Protein AF-A0A395SIV5-F1 (afdb_monomer)

Secondary structure (DSSP, 8-state):
-PPPPS-S-TT-HHHHHHHHHHHHHHTT---HHHHHHHHHHHHHHHHHHHHHTT-S---HHHHHHHHHHHHHHHHHHHTT-TT-GGGS-SS-GGGSPP-PPPP-------------------------------------PPP--------------------------PPPPPSTTHHHHHHHHHHHHHS---------

Mean predicted aligned error: 16.93 Å

Structure (mmCIF, N/CA/C/O backbone):
data_AF-A0A395SIV5-F1
#
_entry.id   AF-A0A395SIV5-F1
#
loop_
_atom_site.group_PDB
_atom_site.id
_atom_site.type_symbol
_atom_site.label_atom_id
_atom_site.label_alt_id
_atom_site.label_comp_id
_atom_site.label_asym_id
_atom_site.label_entity_id
_atom_site.label_seq_id
_atom_site.pdbx_PDB_ins_code
_atom_site.Cartn_x
_atom_site.Cartn_y
_atom_site.Cartn_z
_atom_site.occupancy
_atom_site.B_iso_or_equiv
_atom_site.auth_seq_id
_atom_site.auth_comp_id
_atom_site.auth_asym_id
_atom_site.auth_atom_id
_atom_site.pdbx_PDB_model_num
ATOM 1 N N . MET A 1 1 ? 4.380 0.212 -22.248 1.00 71.50 1 MET A N 1
ATOM 2 C CA . MET A 1 1 ? 3.156 0.912 -21.799 1.00 71.50 1 MET A CA 1
ATOM 3 C C . MET A 1 1 ? 3.603 2.119 -21.002 1.00 71.50 1 MET A C 1
ATOM 5 O O . MET A 1 1 ? 4.498 1.950 -20.186 1.00 71.50 1 MET A O 1
ATOM 9 N N . SER A 1 2 ? 3.051 3.304 -21.253 1.00 81.88 2 SER A N 1
ATOM 10 C CA . SER A 1 2 ? 3.355 4.477 -20.422 1.00 81.88 2 SER A CA 1
ATOM 11 C C . SER A 1 2 ? 2.800 4.279 -19.004 1.00 81.88 2 SER A C 1
ATOM 13 O O . SER A 1 2 ? 1.743 3.650 -18.874 1.00 81.88 2 SER A O 1
ATOM 15 N N . PRO A 1 3 ? 3.482 4.769 -17.953 1.00 81.88 3 PRO A N 1
ATOM 16 C CA . PRO A 1 3 ? 2.975 4.676 -16.588 1.00 81.88 3 PRO A CA 1
ATOM 17 C C . PRO A 1 3 ? 1.669 5.476 -16.430 1.00 81.88 3 PRO A C 1
ATOM 19 O O . PRO A 1 3 ? 1.491 6.500 -17.101 1.00 81.88 3 PRO A O 1
ATOM 22 N N . PRO A 1 4 ? 0.736 5.023 -15.571 1.00 88.44 4 PRO A N 1
ATOM 23 C CA . PRO A 1 4 ? -0.479 5.774 -15.277 1.00 88.44 4 PRO A CA 1
ATOM 24 C C . PRO A 1 4 ? -0.144 7.085 -14.554 1.00 88.44 4 PRO A C 1
ATOM 26 O O . PRO A 1 4 ? 0.842 7.180 -13.825 1.00 88.44 4 PRO A O 1
ATOM 29 N N . SER A 1 5 ? -0.988 8.104 -14.725 1.00 84.75 5 SER A N 1
ATOM 30 C CA . SER A 1 5 ? -0.846 9.355 -13.976 1.00 84.75 5 SER A CA 1
ATOM 31 C C . SER A 1 5 ? -1.277 9.169 -12.520 1.00 84.75 5 SER A C 1
ATOM 33 O O . SER A 1 5 ? -2.330 8.593 -12.248 1.00 84.75 5 SER A O 1
ATOM 35 N N . ALA A 1 6 ? -0.494 9.717 -11.589 1.00 84.44 6 ALA A N 1
ATOM 36 C CA . ALA A 1 6 ? -0.829 9.764 -10.166 1.00 84.44 6 ALA A CA 1
ATOM 37 C C . ALA A 1 6 ? -1.876 10.840 -9.810 1.00 84.44 6 ALA A C 1
ATOM 39 O O . ALA A 1 6 ? -2.260 10.952 -8.645 1.00 84.44 6 ALA A O 1
ATOM 40 N N . ASN A 1 7 ? -2.360 11.614 -10.794 1.00 84.50 7 ASN A N 1
ATOM 41 C CA . ASN A 1 7 ? -3.382 12.652 -10.622 1.00 84.50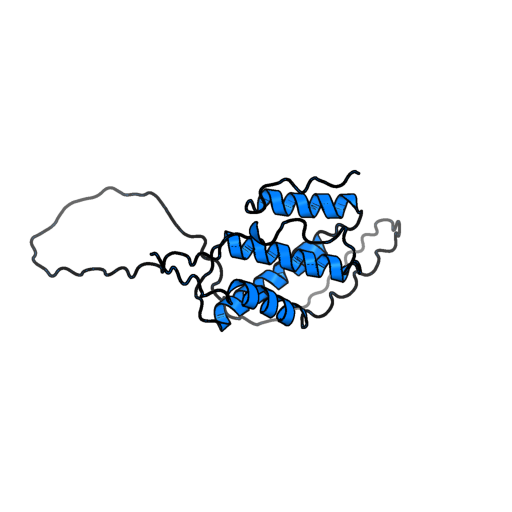 7 ASN A CA 1
ATOM 42 C C . ASN A 1 7 ? -4.794 12.053 -10.449 1.00 84.50 7 ASN A C 1
ATOM 44 O O . ASN A 1 7 ? -5.714 12.323 -11.220 1.00 84.50 7 ASN A O 1
ATOM 48 N N . ILE A 1 8 ? -4.939 11.175 -9.460 1.00 88.19 8 ILE A N 1
ATOM 49 C CA . ILE A 1 8 ? -6.193 10.549 -9.050 1.00 88.19 8 ILE A CA 1
ATOM 50 C C . ILE A 1 8 ? -6.458 10.859 -7.580 1.00 88.19 8 ILE A C 1
ATOM 52 O O . ILE A 1 8 ? -5.516 11.033 -6.814 1.00 88.19 8 ILE A O 1
ATOM 56 N N . GLU A 1 9 ? -7.730 10.884 -7.178 1.00 86.88 9 GLU A N 1
ATOM 57 C CA . GLU A 1 9 ? -8.135 11.095 -5.783 1.00 86.88 9 GLU A CA 1
ATOM 58 C C . GLU A 1 9 ? -7.645 9.929 -4.898 1.00 86.88 9 GLU A C 1
ATOM 60 O O . GLU A 1 9 ? -8.220 8.833 -4.957 1.00 86.88 9 GLU A O 1
ATOM 65 N N . PRO A 1 10 ? -6.614 10.123 -4.053 1.00 83.00 10 PRO A N 1
ATOM 66 C CA . PRO A 1 10 ? -5.989 9.028 -3.320 1.00 83.00 10 PRO A CA 1
ATOM 67 C C . PRO A 1 10 ? -6.852 8.506 -2.185 1.00 83.00 10 PRO A C 1
ATOM 69 O O . PRO A 1 10 ? -6.606 7.402 -1.702 1.00 83.00 10 PRO A O 1
ATOM 72 N N . ARG A 1 11 ? -7.877 9.248 -1.751 1.00 87.69 11 ARG A N 1
ATOM 73 C CA . ARG A 1 11 ? -8.836 8.775 -0.745 1.00 87.69 11 ARG A CA 1
ATOM 74 C C . ARG A 1 11 ? -9.796 7.740 -1.325 1.00 87.69 11 ARG A C 1
ATOM 76 O O . ARG A 1 11 ? -10.297 6.890 -0.588 1.00 87.69 11 ARG A O 1
ATOM 83 N N . ASN A 1 12 ? -10.000 7.744 -2.643 1.00 91.56 12 ASN A N 1
ATOM 84 C CA . ASN A 1 12 ? -10.810 6.743 -3.317 1.00 91.56 12 ASN A CA 1
ATOM 85 C C . ASN A 1 12 ? -10.036 5.421 -3.433 1.00 91.56 12 ASN A C 1
ATOM 87 O O . ASN A 1 12 ? -9.134 5.261 -4.256 1.00 91.56 12 ASN A O 1
ATOM 91 N N . ARG A 1 13 ? -10.434 4.442 -2.615 1.00 92.88 13 ARG A N 1
ATOM 92 C CA . ARG A 1 13 ? -9.827 3.105 -2.566 1.00 92.88 13 ARG A CA 1
ATOM 93 C C . ARG A 1 13 ? -9.760 2.423 -3.933 1.00 92.88 13 ARG A C 1
ATOM 95 O O . ARG A 1 13 ? -8.736 1.831 -4.255 1.00 92.88 13 ARG A O 1
ATOM 102 N N . ALA A 1 14 ? -10.831 2.488 -4.720 1.00 93.94 14 ALA A N 1
ATOM 103 C CA . ALA A 1 14 ? -10.891 1.795 -6.003 1.00 93.94 14 ALA A CA 1
ATOM 104 C C . ALA A 1 14 ? -9.901 2.399 -7.009 1.00 93.94 14 ALA A C 1
ATOM 106 O O . ALA A 1 14 ? -9.177 1.661 -7.675 1.00 93.94 14 ALA A O 1
ATOM 107 N N . LEU A 1 15 ? -9.823 3.732 -7.072 1.00 93.31 15 LEU A N 1
ATOM 108 C CA . LEU A 1 15 ? -8.868 4.422 -7.941 1.00 93.31 15 LEU A CA 1
ATOM 109 C C . LEU A 1 15 ? -7.427 4.152 -7.507 1.00 93.31 15 LEU A C 1
ATOM 111 O O . LEU A 1 15 ? -6.597 3.803 -8.342 1.00 93.31 15 LEU A O 1
ATOM 115 N N . ARG A 1 16 ? -7.147 4.227 -6.201 1.00 95.19 16 ARG A N 1
ATOM 116 C CA . ARG A 1 16 ? -5.821 3.942 -5.643 1.00 95.19 16 ARG A CA 1
ATOM 117 C C . ARG A 1 16 ? -5.357 2.524 -5.978 1.00 95.19 16 ARG A C 1
ATOM 119 O O . ARG A 1 16 ? -4.270 2.343 -6.511 1.00 95.19 16 ARG A O 1
ATOM 126 N N . GLN A 1 17 ? -6.197 1.515 -5.744 1.00 95.94 17 GLN A N 1
ATOM 127 C CA . GLN A 1 17 ? -5.865 0.126 -6.079 1.00 95.94 17 GLN A CA 1
ATOM 128 C C . GLN A 1 17 ? -5.675 -0.085 -7.580 1.00 95.94 17 GLN A C 1
ATOM 130 O O . GLN A 1 17 ? -4.765 -0.805 -7.988 1.00 95.94 17 GLN A O 1
ATOM 135 N N . ARG A 1 18 ? -6.503 0.558 -8.408 1.00 95.69 18 ARG A N 1
ATOM 136 C CA . ARG A 1 18 ? -6.349 0.509 -9.861 1.00 95.69 18 ARG A CA 1
ATOM 137 C C . ARG A 1 18 ? -5.007 1.089 -10.302 1.00 95.69 18 ARG A C 1
ATOM 139 O O . ARG A 1 18 ? -4.314 0.428 -11.072 1.00 95.69 18 ARG A O 1
ATOM 146 N N . PHE A 1 19 ? -4.623 2.256 -9.781 1.00 95.81 19 PHE A N 1
ATOM 147 C CA . PHE A 1 19 ? -3.319 2.857 -10.056 1.00 95.81 19 PHE A CA 1
ATOM 148 C C . PHE A 1 19 ? -2.187 1.897 -9.695 1.00 95.81 19 PHE A C 1
ATOM 150 O O . PHE A 1 19 ? -1.312 1.670 -10.518 1.00 95.81 19 PHE A O 1
ATOM 157 N N . ILE A 1 20 ? -2.231 1.280 -8.509 1.00 96.75 20 ILE A N 1
ATOM 158 C CA . ILE A 1 20 ? -1.187 0.347 -8.061 1.00 96.75 20 ILE A CA 1
ATOM 159 C C . ILE A 1 20 ? -1.007 -0.800 -9.063 1.00 96.75 20 ILE A C 1
ATOM 161 O O . ILE A 1 20 ? 0.110 -1.103 -9.482 1.00 96.75 20 ILE A O 1
ATOM 165 N N . VAL A 1 21 ? -2.115 -1.407 -9.492 1.00 96.81 21 VAL A N 1
ATOM 166 C CA . VAL A 1 21 ? -2.099 -2.487 -10.485 1.00 96.81 21 VAL A CA 1
ATOM 167 C C . VAL A 1 21 ? -1.525 -2.001 -11.816 1.00 96.81 21 VAL A C 1
ATOM 169 O O . VAL A 1 21 ? -0.656 -2.660 -12.382 1.00 96.81 21 VAL A O 1
ATOM 172 N N . GLU A 1 22 ? -2.016 -0.878 -12.341 1.00 96.50 22 GLU A N 1
ATOM 173 C CA . GLU A 1 22 ? -1.588 -0.333 -13.636 1.00 96.50 22 GLU A CA 1
ATOM 174 C C . GLU A 1 22 ? -0.112 0.086 -13.617 1.00 96.50 22 GLU A C 1
ATOM 176 O O . GLU A 1 22 ? 0.617 -0.214 -14.561 1.00 96.50 22 GLU A O 1
ATOM 181 N N . PHE A 1 23 ? 0.346 0.684 -12.519 1.00 96.75 23 PHE A N 1
ATOM 182 C CA . PHE A 1 23 ? 1.721 1.119 -12.317 1.00 96.75 23 PHE A CA 1
ATOM 183 C C . PHE A 1 23 ? 2.690 -0.066 -12.318 1.00 96.75 23 PHE A C 1
ATOM 185 O O . PHE A 1 23 ? 3.639 -0.104 -13.099 1.00 96.75 23 PHE A O 1
ATOM 192 N N . PHE A 1 24 ? 2.449 -1.099 -11.508 1.00 96.69 24 PHE A N 1
ATOM 193 C CA . PHE A 1 24 ? 3.343 -2.261 -11.508 1.00 96.69 24 PHE A CA 1
ATOM 194 C C . PHE A 1 24 ? 3.242 -3.077 -12.801 1.00 96.69 24 PHE A C 1
ATOM 196 O O . PHE A 1 24 ? 4.224 -3.705 -13.207 1.00 96.69 24 PHE A O 1
ATOM 203 N N . LYS A 1 25 ? 2.089 -3.057 -13.485 1.00 96.25 25 LYS A N 1
ATOM 204 C CA . LYS A 1 25 ? 1.948 -3.659 -14.818 1.00 96.25 25 LYS A CA 1
ATOM 205 C C . LYS A 1 25 ? 2.763 -2.919 -15.874 1.00 96.25 25 LYS A C 1
ATOM 207 O O . LYS A 1 25 ? 3.398 -3.592 -16.681 1.00 96.25 25 LYS A O 1
ATOM 212 N N . SER A 1 26 ? 2.795 -1.583 -15.874 1.00 96.44 26 SER A N 1
ATOM 213 C CA . SER A 1 26 ? 3.582 -0.821 -16.858 1.00 96.44 26 SER A CA 1
ATOM 214 C C . SER A 1 26 ? 5.085 -1.081 -16.734 1.00 96.44 26 SER A C 1
ATOM 216 O O . SER A 1 26 ? 5.792 -1.008 -17.735 1.00 96.44 26 SER A O 1
ATOM 218 N N . HIS A 1 27 ? 5.546 -1.453 -15.536 1.00 94.62 27 HIS A N 1
ATOM 219 C CA . HIS A 1 27 ? 6.933 -1.826 -15.244 1.00 94.62 27 HIS A CA 1
ATOM 220 C C . HIS A 1 27 ? 7.212 -3.337 -15.362 1.00 94.62 27 HIS A C 1
ATOM 222 O O . HIS A 1 27 ? 8.313 -3.779 -15.043 1.00 94.62 27 HIS A O 1
ATOM 228 N N . SER A 1 28 ? 6.239 -4.151 -15.792 1.00 96.06 28 SER A N 1
ATOM 229 C CA . SER A 1 28 ? 6.360 -5.619 -15.868 1.00 96.06 28 SER A CA 1
ATOM 230 C C . SER A 1 28 ? 6.730 -6.285 -14.530 1.00 96.06 28 SER A C 1
ATOM 232 O O . SER A 1 28 ? 7.410 -7.308 -14.501 1.00 96.06 28 SER A O 1
ATOM 234 N N . ARG A 1 29 ? 6.282 -5.711 -13.404 1.00 96.25 29 ARG A N 1
ATOM 235 C CA . ARG A 1 29 ? 6.553 -6.198 -12.036 1.00 96.25 29 ARG A CA 1
ATOM 236 C C . ARG A 1 29 ? 5.303 -6.659 -11.281 1.00 96.25 29 ARG A C 1
ATOM 238 O O . ARG A 1 29 ? 5.373 -6.941 -10.087 1.00 96.25 29 ARG A O 1
ATOM 245 N N . TRP A 1 30 ? 4.140 -6.705 -11.931 1.00 97.31 30 TRP A N 1
ATOM 246 C CA . TRP A 1 30 ? 2.885 -7.068 -11.270 1.00 97.31 30 TRP A CA 1
ATOM 247 C C . TRP A 1 30 ? 2.753 -8.576 -11.020 1.00 97.31 30 TRP A C 1
ATOM 249 O O . TRP A 1 30 ? 2.734 -9.375 -11.953 1.00 97.31 30 TRP A O 1
ATOM 259 N N . ASN A 1 31 ? 2.551 -8.942 -9.757 1.00 97.06 31 ASN A N 1
ATOM 260 C CA . ASN A 1 31 ? 2.246 -10.279 -9.277 1.00 97.06 31 ASN A CA 1
ATOM 261 C C . ASN A 1 31 ? 1.064 -10.184 -8.299 1.00 97.06 31 ASN A C 1
ATOM 263 O O . ASN A 1 31 ? 1.196 -9.741 -7.156 1.00 97.06 31 ASN A O 1
ATOM 267 N N . LEU A 1 32 ? -0.110 -10.619 -8.765 1.00 95.88 32 LEU A N 1
ATOM 268 C CA . LEU A 1 32 ? -1.355 -10.534 -8.000 1.00 95.88 32 LEU A CA 1
ATOM 269 C C . LEU A 1 32 ? -1.291 -11.330 -6.689 1.00 95.88 32 LEU A C 1
ATOM 271 O O . LEU A 1 32 ? -1.782 -10.857 -5.667 1.00 95.88 32 LEU A O 1
ATOM 275 N N . GLN A 1 33 ? -0.704 -12.530 -6.708 1.00 95.50 33 GLN A N 1
ATOM 276 C CA . GLN A 1 33 ? -0.655 -13.400 -5.531 1.00 95.50 33 GLN A CA 1
ATOM 277 C C . GLN A 1 33 ? 0.205 -12.784 -4.427 1.00 95.50 33 GLN A C 1
ATOM 279 O O . GLN A 1 33 ? -0.223 -12.720 -3.275 1.00 95.50 33 GLN A O 1
ATOM 284 N N . GLN A 1 34 ? 1.378 -12.267 -4.793 1.00 94.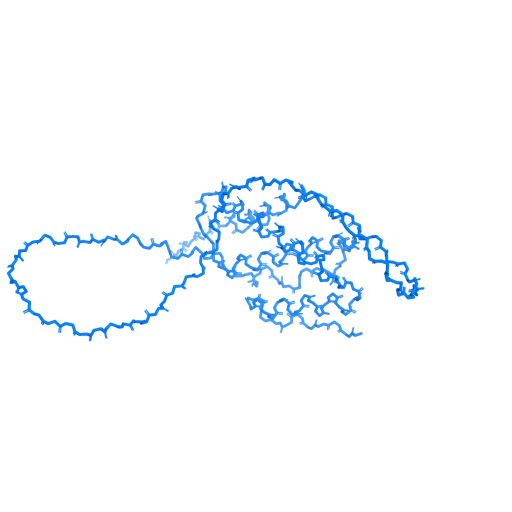19 34 GLN A N 1
ATOM 285 C CA . GLN A 1 34 ? 2.277 -11.584 -3.870 1.00 94.19 34 GLN A CA 1
ATOM 286 C C . GLN A 1 34 ? 1.630 -10.322 -3.286 1.00 94.19 34 GLN A C 1
ATOM 288 O O . GLN A 1 34 ? 1.667 -10.128 -2.071 1.00 94.19 34 GLN A O 1
ATOM 293 N N . TRP A 1 35 ? 0.975 -9.506 -4.120 1.00 95.94 35 TRP A N 1
ATOM 294 C CA . TRP A 1 35 ? 0.255 -8.315 -3.662 1.00 95.94 35 TRP A CA 1
ATOM 295 C C . TRP A 1 35 ? -0.853 -8.655 -2.656 1.00 95.94 35 TRP A C 1
ATOM 297 O O . TRP A 1 35 ? -0.927 -8.061 -1.581 1.00 95.94 35 TRP A O 1
ATOM 307 N N . VAL A 1 36 ? -1.703 -9.639 -2.972 1.00 96.12 36 VAL A N 1
ATOM 308 C CA . VAL A 1 36 ? -2.803 -10.065 -2.091 1.00 96.12 36 VAL A CA 1
ATOM 309 C C . VAL A 1 36 ? -2.271 -10.609 -0.763 1.00 96.12 36 VAL A C 1
ATOM 311 O O . VAL A 1 36 ? -2.821 -10.275 0.289 1.00 96.12 36 VAL A O 1
ATOM 314 N N . ALA A 1 37 ? -1.202 -11.410 -0.794 1.00 92.44 37 ALA A N 1
ATOM 315 C CA . ALA A 1 37 ? -0.583 -11.963 0.406 1.00 92.44 37 ALA A CA 1
ATOM 316 C C . ALA A 1 37 ? -0.015 -10.863 1.318 1.00 92.44 37 ALA A C 1
ATOM 318 O O . ALA A 1 37 ? -0.341 -10.833 2.507 1.00 92.44 37 ALA A O 1
ATOM 319 N N . LEU A 1 38 ? 0.760 -9.927 0.758 1.00 93.19 38 LEU A N 1
ATOM 320 C CA . LEU A 1 38 ? 1.332 -8.802 1.503 1.00 93.19 38 LEU A CA 1
ATOM 321 C C . LEU A 1 38 ? 0.244 -7.908 2.092 1.00 93.19 38 LEU A C 1
ATOM 323 O O . LEU A 1 38 ? 0.226 -7.657 3.294 1.00 93.19 38 LEU A O 1
ATOM 327 N N . ARG A 1 39 ? -0.734 -7.507 1.278 1.00 95.69 39 ARG A N 1
ATOM 328 C CA . ARG A 1 39 ? -1.840 -6.662 1.731 1.00 95.69 39 ARG A CA 1
ATOM 329 C C . ARG A 1 39 ? -2.646 -7.317 2.852 1.00 95.69 39 ARG A C 1
ATOM 331 O O . ARG A 1 39 ? -3.069 -6.636 3.783 1.00 95.69 39 ARG A O 1
ATOM 338 N N . LYS A 1 40 ? -2.867 -8.635 2.789 1.00 94.94 40 LYS A N 1
ATOM 339 C CA . LYS A 1 40 ? -3.534 -9.382 3.864 1.00 94.94 40 LYS A CA 1
ATOM 340 C C . LYS A 1 40 ? -2.708 -9.363 5.152 1.00 94.94 40 LYS A C 1
ATOM 342 O O . LYS A 1 40 ? -3.280 -9.088 6.203 1.00 94.94 40 LYS A O 1
ATOM 347 N N . ALA A 1 41 ? -1.403 -9.625 5.072 1.00 92.00 41 ALA A N 1
ATOM 348 C CA . ALA A 1 41 ? -0.509 -9.602 6.231 1.00 92.00 41 ALA A CA 1
ATOM 349 C C . ALA A 1 41 ? -0.489 -8.221 6.905 1.00 92.00 41 ALA A C 1
ATOM 351 O O . ALA A 1 41 ? -0.746 -8.117 8.101 1.00 92.00 41 ALA A O 1
ATOM 352 N N . VAL A 1 42 ? -0.335 -7.158 6.113 1.00 93.62 42 VAL A N 1
ATOM 353 C CA . VAL A 1 42 ? -0.371 -5.768 6.588 1.00 93.62 42 VAL A CA 1
ATOM 354 C C . VAL A 1 42 ? -1.681 -5.442 7.310 1.00 93.62 42 VAL A C 1
ATOM 356 O O . VAL A 1 42 ? -1.664 -4.807 8.361 1.00 93.62 42 VAL A O 1
ATOM 359 N N . LYS A 1 43 ? -2.835 -5.885 6.791 1.00 95.00 43 LYS A N 1
ATOM 360 C CA . LYS A 1 43 ? -4.129 -5.660 7.462 1.00 95.00 43 LYS A CA 1
ATOM 361 C C . LYS A 1 43 ? -4.210 -6.345 8.830 1.00 95.00 43 LYS A C 1
ATOM 363 O O . LYS A 1 43 ? -4.785 -5.768 9.748 1.00 95.00 43 LYS A O 1
ATOM 368 N N . VAL A 1 44 ? -3.652 -7.551 8.965 1.00 92.62 44 VAL A N 1
ATOM 369 C CA . VAL A 1 44 ? -3.596 -8.272 10.249 1.00 92.62 44 VAL A CA 1
ATOM 370 C C . VAL A 1 44 ? -2.716 -7.516 11.245 1.00 92.62 44 VAL A C 1
ATOM 372 O O . VAL A 1 44 ? -3.136 -7.294 12.378 1.00 92.62 44 VAL A O 1
ATOM 375 N N . GLU A 1 45 ? -1.540 -7.058 10.812 1.00 90.69 45 GLU A N 1
ATOM 376 C CA . GLU A 1 45 ? -0.639 -6.262 11.653 1.00 90.69 45 GLU A CA 1
ATOM 377 C C . GLU A 1 45 ? -1.274 -4.934 12.077 1.00 90.69 45 GLU A C 1
ATOM 379 O O . GLU A 1 45 ? -1.190 -4.556 13.245 1.00 90.69 45 GLU A O 1
ATOM 384 N N . LEU A 1 46 ? -1.970 -4.252 11.161 1.00 90.38 46 LEU A N 1
ATOM 385 C CA . LEU A 1 46 ? -2.709 -3.028 11.466 1.00 90.38 46 LEU A CA 1
ATOM 386 C C . LEU A 1 46 ? -3.810 -3.254 12.511 1.00 90.38 46 LEU A C 1
ATOM 388 O O . LEU A 1 46 ? -3.877 -2.454 13.441 1.00 90.38 46 LEU A O 1
ATOM 392 N N . CYS A 1 47 ? -4.633 -4.315 12.419 1.00 91.00 47 CYS A N 1
ATOM 393 C CA . CYS A 1 47 ? -5.605 -4.617 13.489 1.00 91.00 47 CYS A CA 1
ATOM 394 C C . CYS A 1 47 ? -4.866 -4.830 14.829 1.00 91.00 47 CYS A C 1
ATOM 396 O O . CYS A 1 47 ? -5.220 -4.205 15.823 1.00 91.00 47 CYS A O 1
ATOM 398 N N . ALA A 1 48 ? -3.784 -5.621 14.854 1.00 89.62 48 ALA A N 1
ATOM 399 C CA . ALA A 1 48 ? -3.030 -5.873 16.087 1.00 89.62 48 ALA A CA 1
ATOM 400 C C . ALA A 1 48 ? -2.444 -4.587 16.711 1.00 89.62 48 ALA A C 1
ATOM 402 O O . ALA A 1 48 ? -2.408 -4.438 17.934 1.00 89.62 48 ALA A O 1
ATOM 403 N N . MET A 1 49 ? -2.004 -3.621 15.899 1.00 86.69 49 MET A N 1
ATOM 404 C CA . MET A 1 49 ? -1.536 -2.323 16.405 1.00 86.69 49 MET A CA 1
ATOM 405 C C . MET A 1 49 ? -2.654 -1.425 16.925 1.00 86.69 49 MET A C 1
ATOM 407 O O . MET A 1 49 ? -2.438 -0.688 17.886 1.00 86.69 49 MET A O 1
ATOM 411 N N . VAL A 1 50 ? -3.828 -1.464 16.295 1.00 87.25 50 VAL A N 1
ATOM 412 C CA . VAL A 1 50 ? -5.018 -0.755 16.780 1.00 87.25 50 VAL A CA 1
ATOM 413 C C . VAL A 1 50 ? -5.396 -1.287 18.165 1.00 87.25 50 VAL A C 1
ATOM 415 O O . VAL A 1 50 ? -5.495 -0.498 19.108 1.00 87.25 50 VAL A O 1
ATOM 418 N N . ASP A 1 51 ? -5.459 -2.613 18.310 1.00 86.31 51 ASP A N 1
ATOM 419 C CA . ASP A 1 51 ? -5.812 -3.290 19.561 1.00 86.31 51 ASP A CA 1
ATOM 420 C C . ASP A 1 51 ? -4.798 -3.004 20.681 1.00 86.31 51 ASP A C 1
ATOM 422 O O . ASP A 1 51 ? -5.167 -2.611 21.788 1.00 86.31 51 ASP A O 1
ATOM 426 N N . THR A 1 52 ? -3.496 -3.139 20.396 1.00 85.56 52 THR A N 1
ATOM 427 C CA . THR A 1 52 ? -2.425 -2.931 21.395 1.00 85.56 52 THR A CA 1
ATOM 428 C C . THR A 1 52 ? -2.336 -1.499 21.925 1.00 85.56 52 THR A C 1
ATOM 430 O O . THR A 1 52 ? -1.761 -1.285 22.991 1.00 85.56 52 THR A O 1
ATOM 433 N N . ARG A 1 53 ? -2.919 -0.518 21.229 1.00 80.44 53 ARG A N 1
ATOM 434 C CA . ARG A 1 53 ? -2.976 0.887 21.667 1.00 80.44 53 ARG A CA 1
ATOM 435 C C . ARG A 1 53 ? -4.287 1.263 22.357 1.00 80.44 53 ARG A C 1
ATOM 437 O O . ARG A 1 53 ? -4.497 2.432 22.667 1.00 80.44 53 ARG A O 1
ATOM 444 N N . GLY A 1 54 ? -5.169 0.294 22.601 1.00 85.44 54 GLY A N 1
ATOM 445 C CA . GLY A 1 54 ? -6.457 0.526 23.255 1.00 85.44 54 GLY A CA 1
ATOM 446 C C . GLY A 1 54 ? -7.474 1.249 22.370 1.00 85.44 54 GLY A C 1
ATOM 447 O O . GLY A 1 54 ? -8.485 1.741 22.871 1.00 85.44 54 GLY A O 1
ATOM 448 N N . HIS A 1 55 ? -7.234 1.322 21.059 1.00 79.19 55 HIS A N 1
ATOM 449 C CA . HIS A 1 55 ? -8.236 1.807 20.123 1.00 79.19 55 HIS A CA 1
ATOM 450 C C . HIS A 1 55 ? -9.172 0.656 19.766 1.00 79.19 55 HIS A C 1
ATOM 452 O O . HIS A 1 55 ? -8.726 -0.408 19.360 1.00 79.19 55 HIS A O 1
ATOM 458 N N . GLN A 1 56 ? -10.480 0.878 19.888 1.00 79.75 56 GLN A N 1
ATOM 459 C CA . GLN A 1 56 ? -11.471 -0.130 19.498 1.00 79.75 56 GLN A CA 1
ATOM 460 C C . GLN A 1 56 ? -11.764 -0.117 17.996 1.00 79.75 56 GLN A C 1
ATOM 462 O O . GLN A 1 56 ? -12.251 -1.103 17.452 1.00 79.75 56 GLN A O 1
ATOM 467 N N . ALA A 1 57 ? -11.515 1.012 17.326 1.00 82.44 57 ALA A N 1
ATOM 468 C CA . ALA A 1 57 ? -11.762 1.159 15.903 1.00 82.44 57 ALA A CA 1
ATOM 469 C C . ALA A 1 57 ? -10.997 2.348 15.310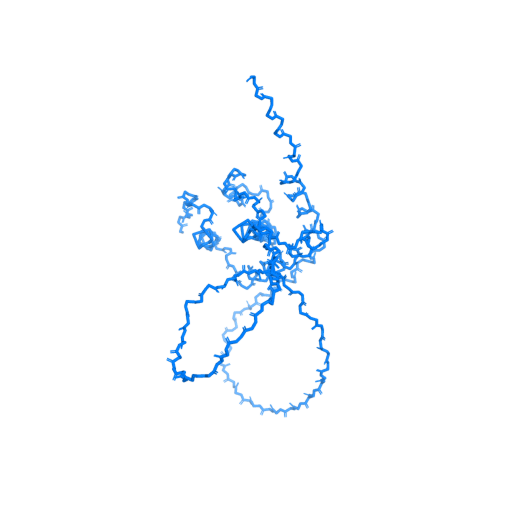 1.00 82.44 57 ALA A C 1
ATOM 471 O O . ALA A 1 57 ? -10.604 3.288 16.005 1.00 82.44 57 ALA A O 1
ATOM 472 N N . VAL A 1 58 ? -10.835 2.312 13.990 1.00 87.06 58 VAL A N 1
ATOM 473 C CA . VAL A 1 58 ? -10.233 3.370 13.175 1.00 87.06 58 VAL A CA 1
ATOM 474 C C . VAL A 1 58 ? -11.082 3.601 11.932 1.00 87.06 58 VAL A C 1
ATOM 476 O O . VAL A 1 58 ? -11.725 2.673 11.441 1.00 87.06 58 VAL A O 1
ATOM 479 N N . GLY A 1 59 ? -11.093 4.827 11.403 1.00 89.81 59 GLY A N 1
ATOM 480 C CA . GLY A 1 59 ? -11.823 5.131 10.175 1.00 89.81 59 GLY A CA 1
ATOM 481 C C . GLY A 1 59 ? -11.408 4.216 9.015 1.00 89.81 59 GLY A C 1
ATOM 482 O O . GLY A 1 59 ? -10.221 4.082 8.708 1.00 89.81 59 GLY A O 1
ATOM 483 N N . ALA A 1 60 ? -12.387 3.607 8.339 1.00 90.50 60 ALA A N 1
ATOM 484 C CA . ALA A 1 60 ? -12.144 2.622 7.280 1.00 90.50 60 ALA A CA 1
ATOM 485 C C . ALA A 1 60 ? -11.292 3.178 6.125 1.00 90.50 60 ALA A C 1
ATOM 487 O O . ALA A 1 60 ? -10.427 2.481 5.594 1.00 90.50 60 ALA A O 1
ATOM 488 N N . LEU A 1 61 ? -11.491 4.452 5.763 1.00 90.12 61 LEU A N 1
ATOM 489 C CA . LEU A 1 61 ? -10.701 5.118 4.723 1.00 90.12 61 LEU A CA 1
ATOM 490 C C . LEU A 1 61 ? -9.225 5.235 5.112 1.00 90.12 61 LEU A C 1
ATOM 492 O O . LEU A 1 61 ? -8.358 4.928 4.295 1.00 90.12 61 LEU A O 1
ATOM 496 N N . TYR A 1 62 ? -8.945 5.637 6.354 1.00 90.44 62 TYR A N 1
ATOM 497 C CA . TYR A 1 62 ? -7.584 5.719 6.885 1.00 90.44 62 TYR A CA 1
ATOM 498 C C . TYR A 1 62 ? -6.925 4.338 6.929 1.00 90.44 62 TYR A C 1
ATOM 500 O O . TYR A 1 62 ? -5.805 4.170 6.448 1.00 90.44 62 TYR A O 1
ATOM 508 N N . PHE A 1 63 ? -7.643 3.336 7.442 1.00 92.69 63 PHE A N 1
ATOM 509 C CA . PHE A 1 63 ? -7.148 1.966 7.550 1.00 92.69 63 PHE A CA 1
ATOM 510 C C . PHE A 1 63 ? -6.799 1.361 6.189 1.00 92.69 63 PHE A C 1
ATOM 512 O O . PHE A 1 63 ? -5.704 0.835 6.005 1.00 92.69 63 PHE A O 1
ATOM 519 N N . GLU A 1 64 ? -7.697 1.468 5.207 1.00 94.62 64 GLU A N 1
ATOM 520 C CA . GLU A 1 64 ? -7.453 0.936 3.864 1.00 94.62 64 GLU A CA 1
ATOM 521 C C . GLU A 1 64 ? -6.363 1.725 3.124 1.00 94.62 64 GLU A C 1
ATOM 523 O O . GLU A 1 64 ? -5.614 1.125 2.356 1.00 94.62 64 GLU A O 1
ATOM 528 N N . TYR A 1 65 ? -6.247 3.040 3.350 1.00 94.44 65 TYR A N 1
ATOM 529 C CA . TYR A 1 65 ? -5.145 3.837 2.803 1.00 94.44 65 TYR A CA 1
ATOM 530 C C . TYR A 1 65 ? -3.799 3.381 3.366 1.00 94.44 65 TYR A C 1
ATOM 532 O O . TYR A 1 65 ? -2.884 3.111 2.590 1.00 94.44 65 TYR A O 1
ATOM 540 N N . GLN A 1 66 ? -3.687 3.226 4.690 1.00 94.12 66 GLN A N 1
ATOM 541 C CA . GLN A 1 66 ? -2.445 2.748 5.293 1.00 94.12 66 GLN A CA 1
ATOM 542 C C . GLN A 1 66 ? -2.113 1.332 4.851 1.00 94.12 66 GLN A C 1
ATOM 544 O O . GLN A 1 66 ? -0.969 1.082 4.482 1.00 94.12 66 GLN A O 1
ATOM 549 N N . ALA A 1 67 ? -3.101 0.438 4.795 1.00 95.06 67 ALA A N 1
ATOM 550 C CA . ALA A 1 67 ? -2.884 -0.916 4.306 1.00 95.06 67 ALA A CA 1
ATOM 551 C C . ALA A 1 67 ? -2.306 -0.939 2.882 1.00 95.06 67 ALA A C 1
ATOM 553 O O . ALA A 1 67 ? -1.397 -1.719 2.615 1.00 95.06 67 ALA A O 1
ATOM 554 N N . ASP A 1 68 ? -2.797 -0.083 1.978 1.00 96.62 68 ASP A N 1
ATOM 555 C CA . ASP A 1 68 ? -2.268 0.007 0.612 1.00 96.62 68 ASP A CA 1
ATOM 556 C C . ASP A 1 68 ? -0.865 0.629 0.565 1.00 96.62 68 ASP A C 1
ATOM 558 O O . ASP A 1 68 ? -0.017 0.135 -0.171 1.00 96.62 68 ASP A O 1
ATOM 562 N N . HIS A 1 69 ? -0.610 1.675 1.356 1.00 95.44 69 HIS A N 1
ATOM 563 C CA . HIS A 1 69 ? 0.690 2.347 1.410 1.00 95.44 69 HIS A CA 1
ATOM 564 C C . HIS A 1 69 ? 1.799 1.422 1.932 1.00 95.44 69 HIS A C 1
ATOM 566 O O . HIS A 1 69 ? 2.846 1.287 1.307 1.00 95.44 69 HIS A O 1
ATOM 572 N N . ILE A 1 70 ? 1.557 0.719 3.038 1.00 94.94 70 ILE A N 1
ATOM 573 C CA . ILE A 1 70 ? 2.545 -0.208 3.609 1.00 94.94 70 ILE A CA 1
ATOM 574 C C . ILE A 1 70 ? 2.737 -1.410 2.682 1.00 94.94 70 ILE A C 1
ATOM 576 O O . ILE A 1 70 ? 3.867 -1.822 2.429 1.00 94.94 70 ILE A O 1
ATOM 580 N N . ALA A 1 71 ? 1.645 -1.950 2.123 1.00 96.00 71 ALA A N 1
ATOM 581 C CA . ALA A 1 71 ? 1.740 -3.042 1.162 1.00 96.00 71 ALA A CA 1
ATOM 582 C C . ALA A 1 71 ? 2.534 -2.634 -0.086 1.00 96.00 71 ALA A C 1
ATOM 584 O O . ALA A 1 71 ? 3.280 -3.456 -0.607 1.00 96.00 71 ALA A O 1
ATOM 585 N N . TRP A 1 72 ? 2.419 -1.383 -0.548 1.00 96.62 72 TRP A N 1
ATOM 586 C CA . TRP A 1 72 ? 3.259 -0.833 -1.612 1.00 96.62 72 TRP A CA 1
ATOM 587 C C . TRP A 1 72 ? 4.738 -0.850 -1.238 1.00 96.62 72 TRP A C 1
ATOM 589 O O . TRP A 1 72 ? 5.532 -1.421 -1.981 1.00 96.62 72 TRP A O 1
ATOM 599 N N . GLU A 1 73 ? 5.111 -0.282 -0.088 1.00 95.25 73 GLU A N 1
ATOM 600 C CA . GLU A 1 73 ? 6.511 -0.249 0.356 1.00 95.25 73 GLU A CA 1
ATOM 601 C C . GLU A 1 73 ? 7.113 -1.657 0.466 1.00 95.25 73 GLU A C 1
ATOM 603 O O . GLU A 1 73 ? 8.226 -1.908 -0.011 1.00 95.25 73 GLU A O 1
ATOM 608 N N . ASP A 1 74 ? 6.371 -2.596 1.058 1.00 94.19 74 ASP A N 1
ATOM 609 C CA . ASP A 1 74 ? 6.807 -3.985 1.192 1.00 94.19 74 ASP A CA 1
ATOM 610 C C . ASP A 1 74 ? 6.905 -4.689 -0.164 1.00 94.19 74 ASP A C 1
ATOM 612 O O . ASP A 1 74 ? 7.831 -5.473 -0.387 1.00 94.19 74 ASP A O 1
ATOM 616 N N . TYR A 1 75 ? 5.999 -4.384 -1.095 1.00 95.81 75 TYR A N 1
ATOM 617 C CA . TYR A 1 75 ? 6.021 -4.923 -2.451 1.00 95.81 75 TYR A CA 1
ATOM 618 C C . TYR A 1 75 ? 7.239 -4.415 -3.240 1.00 95.81 75 TYR A C 1
ATOM 620 O O . TYR A 1 75 ? 7.993 -5.220 -3.785 1.00 95.81 75 TYR A O 1
ATOM 628 N N . VAL A 1 76 ? 7.504 -3.104 -3.227 1.00 96.00 76 VAL A N 1
ATOM 629 C CA . VAL A 1 76 ? 8.695 -2.475 -3.838 1.00 96.00 76 VAL A CA 1
ATOM 630 C C . VAL A 1 76 ? 9.981 -3.071 -3.267 1.00 96.00 76 VAL A C 1
ATOM 632 O O . VAL A 1 76 ? 10.899 -3.438 -4.004 1.00 96.00 76 VAL A O 1
ATOM 635 N N . LYS A 1 77 ? 10.043 -3.240 -1.945 1.00 93.62 77 LYS A N 1
ATOM 636 C CA . LYS A 1 77 ? 11.194 -3.845 -1.274 1.00 93.62 77 LYS A CA 1
ATOM 637 C C . LYS A 1 77 ? 11.380 -5.315 -1.640 1.00 93.62 77 LYS A C 1
ATOM 639 O O . LYS A 1 77 ? 12.513 -5.731 -1.869 1.00 93.62 77 LYS A O 1
ATOM 644 N N . ALA A 1 78 ? 10.303 -6.098 -1.703 1.00 91.94 78 ALA A N 1
ATOM 645 C CA . ALA A 1 78 ? 10.363 -7.507 -2.090 1.00 91.94 78 ALA A CA 1
ATOM 646 C C . ALA A 1 78 ? 10.842 -7.697 -3.539 1.00 91.94 78 ALA A C 1
ATOM 648 O O . ALA A 1 78 ? 11.433 -8.724 -3.856 1.00 91.94 78 ALA A O 1
ATOM 649 N N . LEU A 1 79 ? 10.638 -6.693 -4.395 1.00 93.00 79 LEU A N 1
ATOM 650 C CA . LEU A 1 79 ? 11.175 -6.648 -5.754 1.00 93.00 79 LEU A CA 1
ATOM 651 C C . LEU A 1 79 ? 12.637 -6.171 -5.831 1.00 93.00 79 LEU A C 1
ATOM 653 O O . LEU A 1 79 ? 13.206 -6.158 -6.920 1.00 93.00 79 LEU A O 1
ATOM 657 N N . GLY A 1 80 ? 13.248 -5.768 -4.711 1.00 94.19 80 GLY A N 1
ATOM 658 C CA . GLY A 1 80 ? 14.601 -5.207 -4.689 1.00 94.19 80 GLY A CA 1
ATOM 659 C C . GLY A 1 80 ? 14.691 -3.781 -5.243 1.00 94.19 80 GLY A C 1
ATOM 660 O O . GLY A 1 80 ? 15.768 -3.361 -5.648 1.00 94.19 80 GLY A O 1
ATOM 661 N N . LEU A 1 81 ? 13.576 -3.043 -5.259 1.00 93.62 81 LEU A N 1
ATOM 662 C CA . LEU A 1 81 ? 13.457 -1.699 -5.846 1.00 93.62 81 LEU A CA 1
ATOM 663 C C . LEU A 1 81 ? 13.446 -0.587 -4.782 1.00 93.62 81 LEU A C 1
ATOM 665 O O . LEU A 1 81 ? 13.088 0.555 -5.050 1.00 93.62 81 LEU A O 1
ATOM 669 N N . ALA A 1 82 ? 13.804 -0.914 -3.539 1.00 91.19 82 ALA A N 1
ATOM 670 C CA . ALA A 1 82 ? 13.833 0.064 -2.459 1.00 91.19 82 ALA A CA 1
ATOM 671 C C . ALA A 1 82 ? 14.904 1.139 -2.720 1.00 91.19 82 ALA A C 1
ATOM 673 O O . ALA A 1 82 ? 16.083 0.815 -2.852 1.00 91.19 82 ALA A O 1
ATOM 674 N N . GLY A 1 83 ? 14.493 2.410 -2.727 1.00 90.88 83 GLY A N 1
ATOM 675 C CA . GLY A 1 83 ? 15.360 3.561 -3.010 1.00 90.88 83 GLY A CA 1
ATOM 676 C C . GLY A 1 83 ? 15.327 4.030 -4.466 1.00 90.88 83 GLY A C 1
ATOM 677 O O . GLY A 1 83 ? 15.929 5.056 -4.779 1.00 90.88 83 GLY A O 1
ATOM 678 N N . ASP A 1 84 ? 14.617 3.312 -5.337 1.00 93.44 84 ASP A N 1
ATOM 679 C CA . ASP A 1 84 ? 14.298 3.792 -6.674 1.00 93.44 84 ASP A CA 1
ATOM 680 C C . ASP A 1 84 ? 13.141 4.801 -6.597 1.00 93.44 84 ASP A C 1
ATOM 682 O O . ASP A 1 84 ? 12.042 4.466 -6.152 1.00 93.44 84 ASP A O 1
ATOM 686 N N . LYS A 1 85 ? 13.406 6.040 -7.030 1.00 92.44 85 LYS A N 1
ATOM 687 C CA . LYS A 1 85 ? 12.452 7.157 -6.9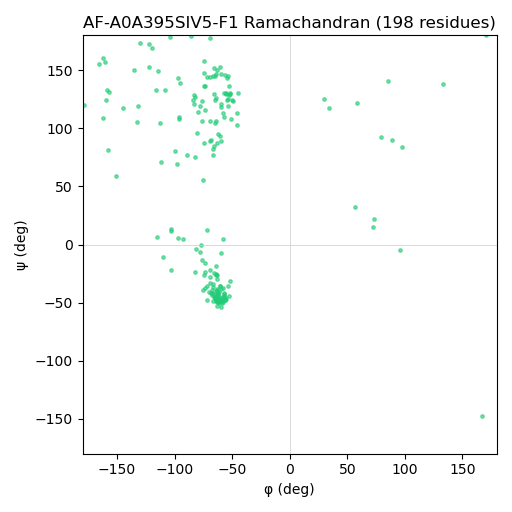65 1.00 92.44 85 LYS A CA 1
ATOM 688 C C . LYS A 1 85 ? 11.214 6.927 -7.818 1.00 92.44 85 LYS A C 1
ATOM 690 O O . LYS A 1 85 ? 10.159 7.471 -7.504 1.00 92.44 85 LYS A O 1
ATOM 695 N N . ASP A 1 86 ? 11.324 6.118 -8.869 1.00 92.75 86 ASP A N 1
ATOM 696 C CA . ASP A 1 86 ? 10.168 5.790 -9.700 1.00 92.75 86 ASP A CA 1
ATOM 697 C C . ASP A 1 86 ? 9.141 4.973 -8.904 1.00 92.75 86 ASP A C 1
ATOM 699 O O . ASP A 1 86 ? 7.950 5.029 -9.195 1.00 92.75 86 ASP A O 1
ATOM 703 N N . PHE A 1 87 ? 9.581 4.268 -7.855 1.00 93.81 87 PHE A N 1
ATOM 704 C CA . PHE A 1 87 ? 8.762 3.408 -7.001 1.00 93.81 87 PHE A CA 1
ATOM 705 C C . PHE A 1 87 ? 8.413 4.041 -5.646 1.00 93.81 87 PHE A C 1
ATOM 707 O O . PHE A 1 87 ? 7.893 3.350 -4.760 1.00 93.81 87 PHE A O 1
ATOM 714 N N . ASP A 1 88 ? 8.655 5.341 -5.476 1.00 94.56 88 ASP A N 1
ATOM 715 C CA . ASP A 1 88 ? 8.171 6.075 -4.311 1.00 94.56 88 ASP A CA 1
ATOM 716 C C . ASP A 1 88 ? 6.636 6.086 -4.284 1.00 94.56 88 ASP A C 1
ATOM 718 O O . ASP A 1 88 ? 5.956 6.026 -5.314 1.00 94.56 88 ASP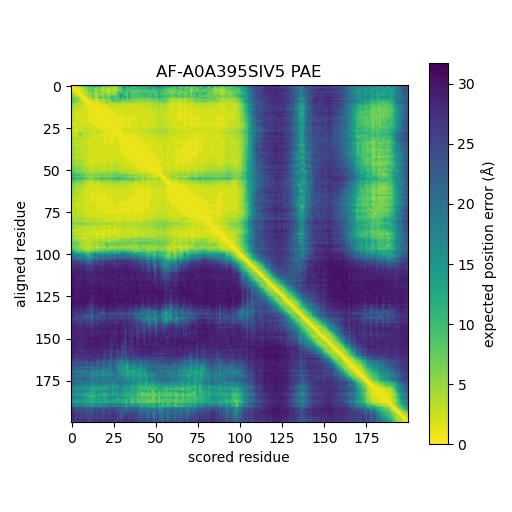 A O 1
ATOM 722 N N . TRP A 1 89 ? 6.065 6.148 -3.078 1.00 94.44 89 TRP A N 1
ATOM 723 C CA . TRP A 1 89 ? 4.621 6.289 -2.934 1.00 94.44 89 TRP A CA 1
ATOM 724 C C . TRP A 1 89 ? 4.173 7.586 -3.625 1.00 94.44 89 TRP A C 1
ATOM 726 O O . TRP A 1 89 ? 4.627 8.669 -3.250 1.00 94.44 89 TRP A O 1
ATOM 736 N N . PRO A 1 90 ? 3.280 7.516 -4.625 1.00 92.75 90 PRO A N 1
ATOM 737 C CA . PRO A 1 90 ? 3.081 8.617 -5.569 1.00 92.75 90 PRO A CA 1
ATOM 738 C C . PRO A 1 90 ? 2.231 9.759 -4.998 1.00 92.75 90 PRO A C 1
ATOM 740 O O . PRO A 1 90 ? 2.056 10.788 -5.651 1.00 92.75 90 PRO A O 1
ATOM 743 N N . TRP A 1 91 ? 1.668 9.585 -3.799 1.00 92.50 91 TRP A N 1
ATOM 744 C CA . TRP A 1 91 ? 0.826 10.583 -3.152 1.00 92.50 91 TRP A CA 1
ATOM 745 C C . TRP A 1 91 ? 1.541 11.224 -1.975 1.00 92.50 91 TRP A C 1
ATOM 747 O O . TRP A 1 91 ? 2.081 10.544 -1.102 1.00 92.50 91 TRP A O 1
ATOM 757 N N . ALA A 1 92 ? 1.481 12.552 -1.930 1.00 87.38 92 ALA A N 1
ATOM 758 C CA . ALA A 1 92 ? 2.070 13.327 -0.854 1.00 87.38 92 ALA A CA 1
ATOM 759 C C . ALA A 1 92 ? 1.442 12.968 0.513 1.00 87.38 92 ALA A C 1
ATOM 761 O O . ALA A 1 92 ? 0.274 12.558 0.572 1.00 87.38 92 ALA A O 1
ATOM 762 N N . PRO A 1 93 ? 2.175 13.132 1.628 1.00 83.50 93 PRO A N 1
ATOM 763 C CA . PRO A 1 93 ? 1.671 12.834 2.969 1.00 83.50 93 PRO A CA 1
ATOM 764 C C . PRO A 1 93 ? 0.327 13.500 3.308 1.00 83.50 93 PRO A C 1
ATOM 766 O O . PRO A 1 93 ? -0.479 12.917 4.032 1.00 83.50 93 PRO A O 1
ATOM 769 N N . GLU A 1 94 ? 0.051 14.683 2.757 1.00 83.06 94 GLU A N 1
ATOM 770 C CA . GLU A 1 94 ? -1.174 15.470 2.958 1.00 83.06 94 GLU A CA 1
ATOM 771 C C . GLU A 1 94 ? -2.414 14.825 2.322 1.00 83.06 94 GLU A C 1
ATOM 773 O O . GLU A 1 94 ? -3.548 15.100 2.723 1.00 83.06 94 GLU A O 1
ATOM 778 N N . ALA A 1 95 ? -2.211 13.945 1.339 1.00 81.94 95 ALA A N 1
ATOM 779 C CA . ALA A 1 95 ? -3.283 13.229 0.661 1.00 81.94 95 ALA A CA 1
ATOM 780 C C . ALA A 1 95 ? -3.857 12.079 1.513 1.00 81.94 95 ALA A C 1
ATOM 782 O O . ALA A 1 95 ? -4.942 11.561 1.223 1.00 81.94 95 ALA A O 1
ATOM 783 N N . ARG A 1 96 ? -3.158 11.710 2.597 1.00 84.25 96 ARG A N 1
ATOM 784 C CA . ARG A 1 96 ? -3.604 10.720 3.579 1.00 84.25 96 ARG A CA 1
ATOM 785 C C . ARG A 1 96 ? -4.962 11.140 4.172 1.00 84.25 96 ARG A C 1
ATOM 787 O O . ARG A 1 96 ? -5.104 12.280 4.622 1.00 84.25 96 ARG A O 1
ATOM 794 N N . PRO A 1 97 ? -5.969 10.245 4.213 1.00 84.12 97 PRO A N 1
ATOM 795 C CA . PRO A 1 97 ? -7.195 10.496 4.963 1.00 84.12 97 PRO A CA 1
ATOM 796 C C . PRO A 1 97 ? -6.871 10.850 6.415 1.00 84.12 97 PRO A C 1
ATOM 798 O O . PRO A 1 97 ? -5.929 10.305 6.991 1.00 84.12 97 PRO A O 1
ATOM 801 N N . ARG A 1 98 ? -7.651 11.741 7.032 1.00 84.00 98 ARG A N 1
ATOM 802 C CA . ARG A 1 98 ? -7.495 11.988 8.466 1.00 84.00 98 ARG A CA 1
ATOM 803 C C . ARG A 1 98 ? -7.860 10.728 9.233 1.00 84.00 98 ARG A C 1
ATOM 805 O O . ARG A 1 98 ? -8.762 9.982 8.849 1.00 84.00 98 ARG A O 1
ATOM 812 N N . MET A 1 99 ? -7.145 10.508 10.326 1.00 75.12 99 MET A N 1
ATOM 813 C CA . MET A 1 99 ? -7.519 9.481 11.274 1.00 75.12 99 MET A CA 1
ATOM 814 C C . MET A 1 99 ? -8.723 9.981 12.069 1.00 75.12 99 MET A C 1
ATOM 816 O O . MET A 1 99 ? -8.585 10.621 13.105 1.00 75.12 99 MET A O 1
ATOM 820 N N . GLU A 1 100 ? -9.913 9.742 11.539 1.00 73.44 100 GLU A N 1
ATOM 821 C CA . GLU A 1 100 ? -11.151 9.956 12.276 1.00 73.44 100 GLU A CA 1
ATOM 822 C C . GLU A 1 100 ? -11.404 8.710 13.123 1.00 73.44 100 GLU A C 1
ATOM 824 O O . GLU A 1 100 ? -11.431 7.584 12.608 1.00 73.44 100 GLU A O 1
ATOM 829 N N . GLN A 1 101 ? -11.554 8.895 14.437 1.00 59.06 101 GLN A N 1
ATOM 830 C CA . GLN A 1 101 ? -12.191 7.862 15.238 1.00 59.06 101 GLN A CA 1
ATOM 831 C C . GLN A 1 101 ? -13.644 7.780 14.766 1.00 59.06 101 GLN A C 1
ATOM 833 O O . GLN A 1 101 ? -14.296 8.825 14.663 1.00 59.06 101 GLN A O 1
ATOM 838 N N . PRO A 1 102 ? -14.167 6.582 14.453 1.00 59.66 102 PRO A N 1
ATOM 839 C CA . PRO A 1 102 ? -15.601 6.454 14.259 1.00 59.66 102 PRO A CA 1
ATOM 840 C C . PRO A 1 102 ? -16.294 7.005 15.511 1.00 59.66 102 PRO A C 1
ATOM 842 O O . PRO A 1 102 ? -15.742 6.852 16.608 1.00 59.66 102 PRO A O 1
ATOM 845 N N . PRO A 1 103 ? -17.453 7.677 15.370 1.00 52.44 103 PRO A N 1
ATOM 846 C CA . PRO A 1 103 ? -18.166 8.212 16.521 1.00 52.44 103 PRO A CA 1
ATOM 847 C C . PRO A 1 103 ? -18.281 7.093 17.550 1.00 52.44 103 PRO A C 1
ATOM 849 O O . PRO A 1 103 ? -18.732 5.999 17.196 1.00 52.44 103 PRO A O 1
ATOM 852 N N . ALA A 1 104 ? -17.788 7.345 18.771 1.00 52.41 104 ALA A N 1
ATOM 853 C CA . ALA A 1 104 ? -17.849 6.389 19.868 1.00 52.41 104 ALA A CA 1
ATOM 854 C C . ALA A 1 104 ? -19.270 5.844 19.880 1.00 52.41 104 ALA A C 1
ATOM 856 O O . ALA A 1 104 ? -20.206 6.632 20.029 1.00 52.41 104 ALA A O 1
ATOM 857 N N . SER A 1 105 ? -19.417 4.551 19.568 1.00 51.53 105 SER A N 1
ATOM 858 C CA . SER A 1 105 ? -20.718 3.926 19.359 1.00 51.53 105 SER A CA 1
ATOM 859 C C . SER A 1 105 ? -21.552 4.280 20.577 1.00 51.53 105 SER A C 1
ATOM 861 O O . SER A 1 105 ? -21.221 3.859 21.684 1.00 51.53 105 SER A O 1
ATOM 863 N N . GLY A 1 106 ? -22.522 5.174 20.367 1.00 45.66 106 GLY A N 1
ATOM 864 C CA . GLY A 1 106 ? -23.202 5.857 21.446 1.00 45.66 106 GLY A CA 1
ATOM 865 C C . GLY A 1 106 ? -23.715 4.823 22.422 1.00 45.66 106 GLY A C 1
ATOM 866 O O . GLY A 1 106 ? -24.362 3.856 22.024 1.00 45.66 106 GLY A O 1
ATOM 867 N N . THR A 1 107 ? -23.387 5.025 23.690 1.00 46.41 107 THR A N 1
ATOM 868 C CA . THR A 1 107 ? -24.111 4.450 24.806 1.00 46.41 107 THR A CA 1
ATOM 869 C C . THR A 1 107 ? -25.591 4.656 24.516 1.00 46.41 107 THR A C 1
ATOM 871 O O . THR A 1 107 ? -26.100 5.770 24.654 1.00 46.41 107 THR A O 1
ATOM 874 N N . GLU A 1 108 ? -26.286 3.606 24.086 1.00 44.38 108 GLU A N 1
ATOM 875 C CA . GLU A 1 108 ? -27.733 3.565 24.179 1.00 44.38 108 GLU A CA 1
ATOM 876 C C . GLU A 1 108 ? -28.033 3.609 25.678 1.00 44.38 108 GLU A C 1
ATOM 878 O O . GLU A 1 108 ? -28.109 2.594 26.365 1.00 44.38 108 GLU A O 1
ATOM 883 N N . ARG A 1 109 ? -28.137 4.822 26.235 1.00 45.22 109 ARG A N 1
ATOM 884 C CA . ARG A 1 109 ? -28.904 5.030 27.453 1.00 45.22 109 ARG A CA 1
ATOM 885 C C . ARG A 1 109 ? -30.342 4.750 27.051 1.00 45.22 109 ARG A C 1
ATOM 887 O O . ARG A 1 109 ? -31.087 5.662 26.703 1.00 45.22 109 ARG A O 1
ATOM 894 N N . THR A 1 110 ? -30.721 3.477 27.085 1.00 43.25 110 THR A N 1
ATOM 895 C CA . THR A 1 110 ? -32.110 3.068 27.224 1.00 43.25 110 THR A CA 1
ATOM 896 C C . THR A 1 110 ? -32.575 3.659 28.548 1.00 43.25 110 THR A C 1
ATOM 898 O O . THR A 1 110 ? -32.381 3.089 29.619 1.00 43.25 110 THR A O 1
ATOM 901 N N . GLY A 1 111 ? -33.092 4.886 28.484 1.00 42.78 111 GLY A N 1
ATOM 902 C CA . GLY A 1 111 ? -33.834 5.499 29.565 1.00 42.78 111 GLY A CA 1
ATOM 903 C C . GLY A 1 111 ? -35.066 4.644 29.789 1.00 42.78 111 GLY A C 1
ATOM 904 O O . GLY A 1 111 ? -36.062 4.784 29.087 1.00 42.78 111 GLY A O 1
ATOM 905 N N . VAL A 1 112 ? -34.967 3.720 30.739 1.00 45.66 112 VAL A N 1
ATOM 906 C CA . VAL A 1 112 ? -36.107 2.991 31.275 1.00 45.66 112 VAL A CA 1
ATOM 907 C C . VAL A 1 112 ? -36.918 4.023 32.055 1.00 45.66 112 VAL A C 1
ATOM 909 O O . VAL A 1 112 ? -36.639 4.296 33.220 1.00 45.66 112 VAL A O 1
ATOM 912 N N . GLN A 1 113 ? -37.860 4.693 31.390 1.00 45.84 113 GLN A N 1
ATOM 913 C CA . GLN A 1 113 ? -38.898 5.425 32.104 1.00 45.84 113 GLN A CA 1
ATOM 914 C C . GLN A 1 113 ? -39.878 4.403 32.677 1.00 45.84 113 GLN A C 1
ATOM 916 O O . GLN A 1 113 ? -40.524 3.645 31.953 1.00 45.84 113 GLN A O 1
ATOM 921 N N . SER A 1 114 ? -39.918 4.381 34.006 1.00 36.47 114 SER A N 1
ATOM 922 C CA . SER A 1 114 ? -40.855 3.656 34.853 1.00 36.47 114 SER A CA 1
ATOM 923 C C . SER A 1 114 ? -42.320 3.887 34.467 1.00 36.47 114 SER A C 1
ATOM 925 O O . SER A 1 114 ? -42.808 5.011 34.476 1.00 36.47 114 SER A O 1
ATOM 927 N N . THR A 1 115 ? -43.002 2.768 34.215 1.00 50.66 115 THR A N 1
ATOM 928 C CA . THR A 1 115 ? -44.338 2.370 34.705 1.00 50.66 115 THR A CA 1
ATOM 929 C C . THR A 1 115 ? -45.426 3.434 34.918 1.00 50.66 115 THR A C 1
ATOM 931 O O . THR A 1 115 ? -45.415 4.154 35.917 1.00 50.66 115 THR A O 1
ATOM 934 N N . SER A 1 116 ? -46.522 3.312 34.161 1.00 41.38 116 SER A N 1
ATOM 935 C CA . SER A 1 116 ? -47.796 2.813 34.716 1.00 41.38 116 SER A CA 1
ATOM 936 C C . SER A 1 116 ? -48.742 2.303 33.609 1.00 41.38 116 SER A C 1
ATOM 938 O O . SER A 1 116 ? -48.526 2.635 32.445 1.00 41.38 116 SER A O 1
ATOM 940 N N . PRO A 1 117 ? -49.705 1.418 33.943 1.00 57.34 117 PRO A N 1
ATOM 941 C CA . PRO A 1 117 ? -50.264 0.407 33.034 1.00 57.34 117 PRO A CA 1
ATOM 942 C C . PRO A 1 117 ? -51.663 0.769 32.496 1.00 57.34 117 PRO A C 1
ATOM 944 O O . PRO A 1 117 ? -52.213 1.768 32.948 1.00 57.34 117 PRO A O 1
ATOM 947 N N . ILE A 1 118 ? -52.234 -0.106 31.631 1.00 47.62 118 ILE A N 1
ATOM 948 C CA . ILE A 1 118 ? -53.678 -0.371 31.294 1.00 47.62 118 ILE A CA 1
ATOM 949 C C . ILE A 1 118 ? -53.901 -0.437 29.746 1.00 47.62 118 ILE A C 1
ATOM 951 O O . ILE A 1 118 ? -53.228 0.294 29.028 1.00 47.62 118 ILE A O 1
ATOM 955 N N . PRO A 1 119 ? -54.707 -1.375 29.178 1.00 42.53 119 PRO A N 1
ATOM 956 C CA . PRO A 1 119 ? -54.266 -2.688 28.694 1.00 42.53 119 PRO A CA 1
ATOM 957 C C . PRO A 1 119 ? -54.518 -2.912 27.176 1.00 42.53 119 PRO A C 1
ATOM 959 O O . PRO A 1 119 ? -55.233 -2.171 26.509 1.00 42.53 119 PRO A O 1
ATOM 962 N N . ALA A 1 120 ? -53.925 -3.988 26.651 1.00 47.16 120 ALA A N 1
ATOM 963 C CA . ALA A 1 120 ? -54.198 -4.616 25.345 1.00 47.16 120 ALA A CA 1
ATOM 964 C C . ALA A 1 120 ? -55.599 -5.296 25.311 1.00 47.16 120 ALA A C 1
ATOM 966 O O . ALA A 1 120 ? -56.219 -5.356 26.378 1.00 47.16 120 ALA A O 1
ATOM 967 N N . PRO A 1 121 ? -56.092 -5.904 24.198 1.00 55.53 121 PRO A N 1
ATOM 968 C CA . PRO A 1 121 ? -55.471 -6.202 22.888 1.00 55.53 121 PRO A CA 1
ATOM 969 C C . PRO A 1 121 ? -56.349 -5.725 21.691 1.00 55.53 121 PRO A C 1
ATOM 971 O O . PRO A 1 121 ? -57.424 -5.183 21.898 1.00 55.53 121 PRO A O 1
ATOM 974 N N . GLU A 1 122 ? -55.970 -5.759 20.409 1.00 47.97 122 GLU A N 1
ATOM 975 C CA . GLU A 1 122 ? -55.690 -6.908 19.524 1.00 47.97 122 GLU A CA 1
ATOM 976 C C . GLU A 1 122 ? -55.532 -6.354 18.060 1.00 47.97 122 GLU A C 1
ATOM 978 O O . GLU A 1 122 ? -55.687 -5.150 17.856 1.00 47.97 122 GLU A O 1
ATOM 983 N N . PRO A 1 123 ? -55.268 -7.150 17.003 1.00 47.75 123 PRO A N 1
ATOM 984 C CA . PRO A 1 123 ? -53.962 -7.625 16.556 1.00 47.75 123 PRO A CA 1
ATOM 985 C C . PRO A 1 123 ? -53.502 -7.095 15.172 1.00 47.75 123 PRO A C 1
ATOM 987 O O . PRO A 1 123 ? -54.273 -6.902 14.239 1.00 47.75 123 PRO A O 1
ATOM 990 N N . SER A 1 124 ? -52.176 -6.980 15.055 1.00 46.81 124 SER A N 1
ATOM 991 C CA . SER A 1 124 ? -51.288 -7.400 13.956 1.00 46.81 124 SER A CA 1
ATOM 992 C C . SER A 1 124 ? -51.788 -7.447 12.500 1.00 46.81 124 SER A C 1
ATOM 994 O O . SER A 1 124 ? -52.592 -8.296 12.125 1.00 46.81 124 SER A O 1
ATOM 996 N N . LYS A 1 125 ? -51.057 -6.744 11.624 1.00 43.19 125 LYS A N 1
ATOM 997 C CA . LYS A 1 125 ? -49.965 -7.332 10.807 1.00 43.19 125 LYS A CA 1
ATOM 998 C C . LYS A 1 125 ? -49.068 -6.204 10.268 1.00 43.19 125 LYS A C 1
ATOM 1000 O O . LYS A 1 125 ? -49.538 -5.319 9.568 1.00 43.19 125 LYS A O 1
ATOM 1005 N N . THR A 1 126 ? -47.850 -6.095 10.806 1.00 41.53 126 THR A N 1
ATOM 1006 C CA . THR A 1 126 ? -46.587 -6.594 10.208 1.00 41.53 126 THR A CA 1
ATOM 1007 C C . THR A 1 126 ? -45.968 -5.526 9.291 1.00 41.53 126 THR A C 1
ATOM 1009 O O . THR A 1 126 ? -46.414 -5.351 8.167 1.00 41.53 126 THR A O 1
ATOM 1012 N N . SER A 1 127 ? -45.108 -4.632 9.805 1.00 37.44 127 SER A N 1
ATOM 1013 C CA . SER A 1 127 ? -43.659 -4.831 10.089 1.00 37.44 127 SER A CA 1
ATOM 1014 C C . SER A 1 127 ? -42.902 -5.223 8.815 1.00 37.44 127 SER A C 1
ATOM 1016 O O . SER A 1 127 ? -43.211 -6.250 8.234 1.00 37.44 127 SER A O 1
ATOM 1018 N N . GLY A 1 128 ? -41.884 -4.535 8.311 1.00 42.41 128 GLY A N 1
ATOM 1019 C CA . GLY A 1 128 ? -40.977 -3.516 8.829 1.00 42.41 128 GLY A CA 1
ATOM 1020 C C . GLY A 1 128 ? -39.826 -3.401 7.800 1.00 42.41 128 GLY A C 1
ATOM 1021 O O . GLY A 1 128 ? -40.066 -3.619 6.617 1.00 42.41 128 GLY A O 1
ATOM 1022 N N . PRO A 1 129 ? -38.583 -3.105 8.197 1.00 47.81 129 PRO A N 1
ATOM 1023 C CA . PRO A 1 129 ? -38.079 -1.738 8.156 1.00 47.81 129 PRO A CA 1
ATOM 1024 C C . PRO A 1 129 ? -36.806 -1.560 7.312 1.00 47.81 129 PRO A C 1
ATOM 1026 O O . PRO A 1 129 ? -36.151 -2.510 6.890 1.00 47.81 129 PRO A O 1
ATOM 1029 N N . ALA A 1 130 ? -36.440 -0.288 7.143 1.00 51.62 130 ALA A N 1
ATOM 1030 C CA . ALA A 1 130 ? -35.103 0.154 6.779 1.00 51.62 130 ALA A CA 1
ATOM 1031 C C . ALA A 1 130 ? -34.027 -0.576 7.603 1.00 51.62 130 ALA A C 1
ATOM 1033 O O . ALA A 1 130 ? -34.092 -0.602 8.833 1.00 51.62 130 ALA A O 1
ATOM 1034 N N . GLN A 1 131 ? -33.013 -1.114 6.926 1.00 41.12 131 GLN A N 1
ATOM 1035 C CA . GLN A 1 131 ? -31.789 -1.589 7.561 1.00 41.12 131 GLN A CA 1
ATOM 1036 C C . GLN A 1 131 ? -30.611 -0.708 7.147 1.00 41.12 131 GLN A C 1
ATOM 1038 O O . GLN A 1 131 ? -30.081 -0.785 6.044 1.00 41.12 131 GLN A O 1
ATOM 1043 N N . SER A 1 132 ? -30.224 0.139 8.097 1.00 48.31 132 SER A N 1
ATOM 1044 C CA . SER A 1 132 ? -28.844 0.539 8.354 1.00 48.31 132 SER A CA 1
ATOM 1045 C C . SER A 1 132 ? -28.122 -0.627 9.033 1.00 48.31 132 SER A C 1
ATOM 1047 O O . SER A 1 132 ? -28.715 -1.206 9.942 1.00 48.31 132 SER A O 1
ATOM 1049 N N . THR A 1 133 ? -26.881 -0.962 8.649 1.00 38.88 133 THR A N 1
ATOM 1050 C CA . THR A 1 133 ? -25.782 -1.378 9.564 1.00 38.88 133 THR A CA 1
ATOM 1051 C C . THR A 1 133 ? -24.483 -1.654 8.779 1.00 38.88 133 THR A C 1
ATOM 1053 O O . THR A 1 133 ? -24.490 -2.369 7.790 1.00 38.88 133 THR A O 1
ATOM 1056 N N . LYS A 1 134 ? -23.399 -0.917 9.075 1.00 42.09 134 LYS A N 1
ATOM 1057 C CA . LYS A 1 134 ? -22.230 -1.306 9.907 1.00 42.09 134 LYS A CA 1
ATOM 1058 C C . LYS A 1 134 ? -21.203 -2.190 9.176 1.00 42.09 134 LYS A C 1
ATOM 1060 O O . LYS A 1 134 ? -21.231 -3.406 9.293 1.00 42.09 134 LYS A O 1
ATOM 1065 N N . ASP A 1 135 ? -20.199 -1.545 8.584 1.00 40.72 135 ASP A N 1
ATOM 1066 C CA . ASP A 1 135 ? -18.885 -2.155 8.348 1.00 40.72 135 ASP A CA 1
ATOM 1067 C C . ASP A 1 135 ? -17.920 -1.677 9.444 1.00 40.72 135 ASP A C 1
ATOM 1069 O O . ASP A 1 135 ? -17.160 -0.725 9.277 1.00 40.72 135 ASP A O 1
ATOM 1073 N N . SER A 1 136 ? -18.000 -2.312 10.616 1.00 42.44 136 SER A N 1
ATOM 1074 C CA . SER A 1 136 ? -16.987 -2.204 11.671 1.00 42.44 136 SER A CA 1
ATOM 1075 C C . SER A 1 136 ? -16.053 -3.397 11.514 1.00 42.44 136 SER A C 1
ATOM 1077 O O . SER A 1 136 ? -16.456 -4.533 11.756 1.00 42.44 136 SER A O 1
ATOM 1079 N N . ILE A 1 137 ? -14.831 -3.160 11.043 1.00 55.34 137 ILE A N 1
ATOM 1080 C CA . ILE A 1 137 ? -13.847 -4.219 10.794 1.00 55.34 137 ILE A CA 1
ATOM 1081 C C . ILE A 1 137 ? -12.921 -4.349 12.014 1.00 55.34 137 ILE A C 1
ATOM 1083 O O . ILE A 1 137 ? -12.469 -3.342 12.546 1.00 55.34 137 ILE A O 1
ATOM 1087 N N . CYS A 1 138 ? -12.626 -5.606 12.366 1.00 38.66 138 CYS A N 1
ATOM 1088 C CA . CYS A 1 138 ? -11.817 -6.143 13.474 1.00 38.66 138 CYS A CA 1
ATOM 1089 C C . CYS A 1 138 ? -12.679 -6.569 14.694 1.00 38.66 138 CYS A C 1
ATOM 1091 O O . CYS A 1 138 ? -12.846 -5.847 15.668 1.00 38.66 138 CYS A O 1
ATOM 1093 N N . ALA A 1 139 ? -13.208 -7.799 14.627 1.00 37.91 139 ALA A N 1
ATOM 1094 C CA . ALA A 1 139 ? -13.501 -8.633 15.794 1.00 37.91 139 ALA A CA 1
ATOM 1095 C C . ALA A 1 139 ? -12.598 -9.883 15.704 1.00 37.91 139 ALA A C 1
ATOM 1097 O O . ALA A 1 139 ? -12.509 -10.467 14.617 1.00 37.91 139 ALA A O 1
ATOM 1098 N N . PRO A 1 140 ? -11.912 -10.306 16.781 1.00 44.34 140 PRO A N 1
ATOM 1099 C CA . PRO A 1 140 ? -11.062 -11.491 16.759 1.00 44.34 140 PRO A CA 1
ATOM 1100 C C . PRO A 1 140 ? -11.919 -12.760 16.883 1.00 44.34 140 PRO A C 1
ATOM 1102 O O . PRO A 1 140 ? -12.556 -13.006 17.905 1.00 44.34 140 PRO A O 1
ATOM 1105 N N . GLY A 1 141 ? -11.950 -13.571 15.823 1.00 39.00 141 GLY A N 1
ATOM 1106 C CA . GLY A 1 141 ? -12.541 -14.910 15.837 1.00 39.00 141 GLY A CA 1
ATOM 1107 C C . GLY A 1 141 ? -11.552 -15.931 16.398 1.00 39.00 141 GLY A C 1
ATOM 1108 O O . GLY A 1 141 ? -10.452 -16.083 15.871 1.00 39.00 141 GLY A O 1
ATOM 1109 N N . ASN A 1 142 ? -11.954 -16.597 17.478 1.00 40.00 142 ASN A N 1
ATOM 1110 C CA . ASN A 1 142 ? -11.154 -17.529 18.267 1.00 40.00 142 ASN A CA 1
ATOM 1111 C C . ASN A 1 142 ? -10.940 -18.893 17.574 1.00 40.00 142 ASN A C 1
ATOM 1113 O O . ASN A 1 142 ? -11.709 -19.305 16.707 1.00 40.00 142 ASN A O 1
ATOM 1117 N N . HIS A 1 143 ? -9.882 -19.581 18.003 1.00 44.03 143 HIS A N 1
ATOM 1118 C CA . HIS A 1 143 ? -9.339 -20.844 17.496 1.00 44.03 143 HIS A CA 1
ATOM 1119 C C . HIS A 1 143 ? -10.296 -22.053 17.546 1.00 44.03 143 HIS A C 1
ATOM 1121 O O . HIS A 1 143 ? -11.032 -22.236 18.511 1.00 44.03 143 HIS A O 1
ATOM 1127 N N . GLY A 1 144 ? -10.165 -22.949 16.560 1.00 31.61 144 GLY A N 1
ATOM 1128 C CA . GLY A 1 144 ? -10.674 -24.323 16.589 1.00 31.61 144 GLY A CA 1
ATOM 1129 C C . GLY A 1 144 ? -9.709 -25.253 15.847 1.00 31.61 144 GLY A C 1
ATOM 1130 O O . GLY A 1 144 ? -9.433 -25.043 14.668 1.00 31.61 144 GLY A O 1
ATOM 1131 N N . ALA A 1 145 ? -9.139 -26.211 16.577 1.00 45.41 145 ALA A N 1
ATOM 1132 C CA . ALA A 1 145 ? -8.220 -27.241 16.099 1.00 45.41 145 ALA A CA 1
ATOM 1133 C C . ALA A 1 145 ? -8.972 -28.474 15.548 1.00 45.41 145 ALA A C 1
ATOM 1135 O O . ALA A 1 145 ? -10.193 -28.534 15.644 1.00 45.41 145 ALA A O 1
ATOM 1136 N N . GLU A 1 146 ? -8.188 -29.464 15.083 1.00 37.91 146 GLU A N 1
ATOM 1137 C CA . GLU A 1 146 ? -8.558 -30.861 14.755 1.00 37.91 146 GLU A CA 1
ATOM 1138 C C . GLU A 1 146 ? -9.115 -31.083 13.328 1.00 37.91 146 GLU A C 1
ATOM 1140 O O . GLU A 1 146 ? -9.858 -30.270 12.804 1.00 37.91 146 GLU A O 1
ATOM 1145 N N . SER A 1 147 ? -8.822 -32.151 12.578 1.00 40.09 147 SER A N 1
ATOM 1146 C CA . SER A 1 147 ? -8.017 -33.364 12.760 1.00 40.09 147 SER A CA 1
ATOM 1147 C C . SER A 1 147 ? -7.802 -34.006 11.375 1.00 40.09 147 SER A C 1
ATOM 1149 O O . SER A 1 147 ? -8.581 -33.802 10.443 1.00 40.09 147 SER A O 1
ATOM 1151 N N . SER A 1 148 ? -6.730 -34.782 11.251 1.00 54.44 148 SER A N 1
ATOM 1152 C CA . SER A 1 148 ? -6.302 -35.548 10.080 1.00 54.44 148 SER A CA 1
ATOM 1153 C C . SER A 1 148 ? -7.348 -36.536 9.543 1.00 54.44 148 SER A C 1
ATOM 1155 O O . SER A 1 148 ? -7.980 -37.250 10.319 1.00 54.44 148 SER A O 1
ATOM 1157 N N . LYS A 1 149 ? -7.376 -36.733 8.215 1.00 44.81 149 LYS A N 1
ATOM 1158 C CA . LYS A 1 149 ? -7.474 -38.076 7.609 1.00 44.81 149 LYS A CA 1
ATOM 1159 C C . LYS A 1 149 ? -6.991 -38.099 6.155 1.00 44.81 149 LYS A C 1
ATOM 1161 O O . LYS A 1 149 ? -7.452 -37.353 5.301 1.00 44.81 149 LYS A O 1
ATOM 1166 N N . SER A 1 150 ? -6.037 -38.997 5.935 1.00 46.19 150 SER A N 1
ATOM 1167 C CA . SER A 1 150 ? -5.523 -39.491 4.658 1.00 46.19 150 SER A CA 1
ATOM 1168 C C . SER A 1 150 ? -6.554 -40.401 3.983 1.00 46.19 150 SER A C 1
ATOM 1170 O O . SER A 1 150 ? -7.201 -41.156 4.701 1.00 46.19 150 SER A O 1
ATOM 1172 N N . VAL A 1 151 ? -6.662 -40.381 2.648 1.00 48.44 151 VAL A N 1
ATOM 1173 C CA . VAL A 1 151 ? -6.986 -41.546 1.795 1.00 48.44 151 VAL A CA 1
ATOM 1174 C C . VAL A 1 151 ? -6.492 -41.258 0.369 1.00 48.44 151 VAL A C 1
ATOM 1176 O O . VAL A 1 151 ? -6.700 -40.179 -0.181 1.00 48.44 151 VAL A O 1
ATOM 1179 N N . MET A 1 152 ? -5.807 -42.249 -0.200 1.00 47.53 152 MET A N 1
ATOM 1180 C CA . MET A 1 152 ? -5.282 -42.301 -1.564 1.00 47.53 152 MET A CA 1
ATOM 1181 C C . MET A 1 152 ? -6.387 -42.545 -2.594 1.00 47.53 152 MET A C 1
ATOM 1183 O O . MET A 1 152 ? -7.255 -43.373 -2.335 1.00 47.53 152 MET A O 1
ATOM 1187 N N . T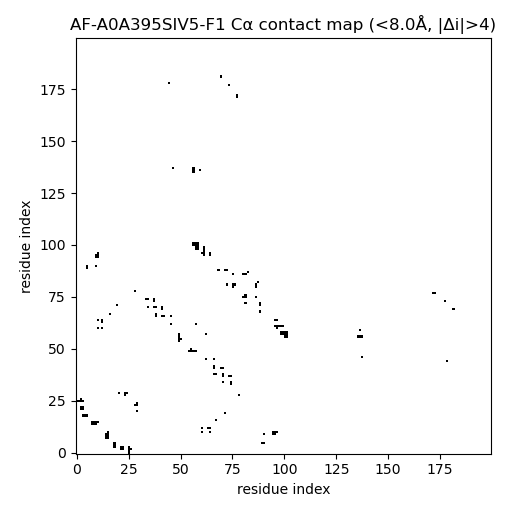HR A 1 153 ? -6.270 -42.002 -3.811 1.00 46.44 153 THR A N 1
ATOM 1188 C CA . THR A 1 153 ? -6.601 -42.760 -5.036 1.00 46.44 153 THR A CA 1
ATOM 1189 C C . THR A 1 153 ? -5.872 -42.183 -6.253 1.00 46.44 153 THR A C 1
ATOM 1191 O O . THR A 1 153 ? -5.858 -40.976 -6.477 1.00 46.44 153 THR A O 1
ATOM 1194 N N . ALA A 1 154 ? -5.244 -43.078 -7.015 1.00 48.50 154 ALA A N 1
ATOM 1195 C CA . ALA A 1 154 ? -4.548 -42.822 -8.265 1.00 48.50 154 ALA A CA 1
ATOM 1196 C C . ALA A 1 154 ? -5.516 -42.458 -9.405 1.00 48.50 154 ALA A C 1
ATOM 1198 O O . ALA A 1 154 ? -6.597 -43.030 -9.520 1.00 48.50 154 ALA A O 1
ATOM 1199 N N . GLY A 1 155 ? -5.083 -41.553 -10.282 1.00 41.75 155 GLY A N 1
ATOM 1200 C CA . GLY A 1 155 ? -5.793 -41.165 -11.498 1.00 41.75 155 GLY A CA 1
ATOM 1201 C C . GLY A 1 155 ? -4.812 -40.567 -12.496 1.00 41.75 155 GLY A C 1
ATOM 1202 O O . GLY A 1 155 ? -4.637 -39.355 -12.564 1.00 41.75 155 GLY A O 1
ATOM 1203 N N . LEU A 1 156 ? -4.123 -41.451 -13.213 1.00 51.34 156 LEU A N 1
ATOM 1204 C CA . LEU A 1 156 ? -3.177 -41.153 -14.280 1.00 51.34 156 LEU A CA 1
ATOM 1205 C C . LEU A 1 156 ? -3.920 -40.496 -15.455 1.00 51.34 156 LEU A C 1
ATOM 1207 O O . LEU A 1 156 ? -4.597 -41.180 -16.212 1.00 51.34 156 LEU A O 1
ATOM 1211 N N . ASN A 1 157 ? -3.770 -39.183 -15.618 1.00 45.50 157 ASN A N 1
ATOM 1212 C CA . ASN A 1 157 ? -4.044 -38.488 -16.872 1.00 45.50 157 ASN A CA 1
ATOM 1213 C C . ASN A 1 157 ? -2.850 -37.585 -17.176 1.00 45.50 157 ASN A C 1
ATOM 1215 O O . ASN A 1 157 ? -2.484 -36.724 -16.379 1.00 45.50 157 ASN A O 1
ATOM 1219 N N . LYS A 1 158 ? -2.217 -37.850 -18.317 1.00 51.31 158 LYS A N 1
ATOM 1220 C CA . LYS A 1 158 ? -1.029 -37.174 -18.830 1.00 51.31 158 LYS A CA 1
ATOM 1221 C C . LYS A 1 158 ? -1.474 -36.091 -19.818 1.00 51.31 158 LYS A C 1
ATOM 1223 O O . LYS A 1 158 ? -1.928 -36.457 -20.898 1.00 51.31 158 LYS A O 1
ATOM 1228 N N . PRO A 1 159 ? -1.345 -34.795 -19.496 1.00 50.28 159 PRO A N 1
ATOM 1229 C CA . PRO A 1 159 ? -1.271 -33.753 -20.506 1.00 50.28 159 PRO A CA 1
ATOM 1230 C C . PRO A 1 159 ? 0.190 -33.378 -20.774 1.00 50.28 159 PRO A C 1
ATOM 1232 O O . PRO A 1 159 ? 1.036 -33.392 -19.881 1.00 50.28 159 PRO A O 1
ATOM 1235 N N . GLU A 1 160 ? 0.465 -33.102 -22.043 1.00 49.81 160 GLU A N 1
ATOM 1236 C CA . GLU A 1 160 ? 1.764 -32.742 -22.598 1.00 49.81 160 GLU A CA 1
ATOM 1237 C C . GLU A 1 160 ? 2.406 -31.547 -21.884 1.00 49.81 160 GLU A C 1
ATOM 1239 O O . GLU A 1 160 ? 1.849 -30.455 -21.780 1.00 49.81 160 GLU A O 1
ATOM 1244 N N . ASP A 1 161 ? 3.620 -31.806 -21.414 1.00 46.97 161 ASP A N 1
ATOM 1245 C CA . ASP A 1 161 ? 4.524 -30.891 -20.741 1.00 46.97 161 ASP A CA 1
ATOM 1246 C C . ASP A 1 161 ? 5.255 -30.036 -21.787 1.00 46.97 161 ASP A C 1
ATOM 1248 O O . ASP A 1 161 ? 6.251 -30.448 -22.380 1.00 46.97 161 ASP A O 1
ATOM 1252 N N . THR A 1 162 ? 4.743 -28.831 -22.044 1.00 55.12 162 THR A N 1
ATOM 1253 C CA . THR A 1 162 ? 5.551 -27.736 -22.601 1.00 55.12 162 THR A CA 1
ATOM 1254 C C . THR A 1 162 ? 6.150 -26.972 -21.425 1.00 55.12 162 THR A C 1
ATOM 1256 O O . THR A 1 162 ? 5.668 -25.912 -21.022 1.00 55.12 162 THR A O 1
ATOM 1259 N N . GLY A 1 163 ? 7.190 -27.568 -20.842 1.00 46.31 163 GLY A N 1
ATOM 1260 C CA . GLY A 1 163 ? 7.905 -27.065 -19.679 1.00 46.31 163 GLY A CA 1
ATOM 1261 C C . GLY A 1 163 ? 8.532 -25.696 -19.932 1.00 46.31 163 GLY A C 1
ATOM 1262 O O . GLY A 1 163 ? 9.669 -25.581 -20.387 1.00 46.31 163 GLY A O 1
ATOM 1263 N N . LYS A 1 164 ? 7.806 -24.633 -19.582 1.00 49.66 164 LYS A N 1
ATOM 1264 C CA . LYS A 1 164 ? 8.443 -23.402 -19.117 1.00 49.66 164 LYS A CA 1
ATOM 1265 C C . LYS A 1 164 ? 8.762 -23.601 -17.635 1.00 49.66 164 LYS A C 1
ATOM 1267 O O . LYS A 1 164 ? 7.845 -23.941 -16.887 1.00 49.66 164 LYS A O 1
ATOM 1272 N N . PRO A 1 165 ? 10.012 -23.388 -17.191 1.00 51.44 165 PRO A N 1
ATOM 1273 C CA . PRO A 1 165 ? 10.336 -23.419 -15.774 1.00 51.44 165 PRO A CA 1
ATOM 1274 C C . PRO A 1 165 ? 9.472 -22.378 -15.061 1.00 51.44 165 PRO A C 1
ATOM 1276 O O . PRO A 1 165 ? 9.600 -21.180 -15.311 1.00 51.44 165 PRO A O 1
ATOM 1279 N N . VAL A 1 166 ? 8.554 -22.834 -14.211 1.00 51.31 166 VAL A N 1
ATOM 1280 C CA . VAL A 1 166 ? 7.907 -21.958 -13.238 1.00 51.31 166 VAL A CA 1
ATOM 1281 C C . VAL A 1 166 ? 9.004 -21.604 -12.245 1.00 51.31 166 VAL A C 1
ATOM 1283 O O . VAL A 1 166 ? 9.451 -22.465 -11.487 1.00 51.31 166 VAL A O 1
ATOM 1286 N N . GLU A 1 167 ? 9.502 -20.368 -12.315 1.00 52.09 167 GLU A N 1
ATOM 1287 C CA . GLU A 1 167 ? 10.454 -19.858 -11.332 1.00 52.09 167 GLU A CA 1
ATOM 1288 C C . GLU A 1 167 ? 9.879 -20.090 -9.925 1.00 52.09 167 GLU A C 1
ATOM 1290 O O . GLU A 1 167 ? 8.709 -19.768 -9.681 1.00 52.09 167 GLU A O 1
ATOM 1295 N N . PRO A 1 168 ? 10.658 -20.670 -8.997 1.00 45.91 168 PRO A N 1
ATOM 1296 C CA . PRO A 1 168 ? 10.206 -20.850 -7.631 1.00 45.91 168 PRO A CA 1
ATOM 1297 C C . PRO A 1 168 ? 9.889 -19.478 -7.037 1.00 45.91 168 PRO A C 1
ATOM 1299 O O . PRO A 1 168 ? 10.762 -18.619 -6.923 1.00 45.91 168 PRO A O 1
ATOM 1302 N N . VAL A 1 169 ? 8.623 -19.274 -6.660 1.00 52.50 169 VAL A N 1
ATOM 1303 C CA . VAL A 1 169 ? 8.190 -18.090 -5.913 1.00 52.50 169 VAL A CA 1
ATOM 1304 C C . VAL A 1 169 ? 9.026 -18.039 -4.640 1.00 52.50 169 VAL A C 1
ATOM 1306 O O . VAL A 1 169 ? 8.888 -18.900 -3.768 1.00 52.50 169 VAL A O 1
ATOM 1309 N N . ALA A 1 170 ? 9.936 -17.067 -4.565 1.00 57.62 170 ALA A N 1
ATOM 1310 C CA . ALA A 1 170 ? 10.817 -16.903 -3.422 1.00 57.62 170 ALA A CA 1
ATOM 1311 C C . ALA A 1 170 ? 9.979 -16.846 -2.129 1.00 57.62 170 ALA A C 1
ATOM 1313 O O . ALA A 1 170 ? 8.937 -16.176 -2.112 1.00 57.62 170 ALA A O 1
ATOM 1314 N N . PRO A 1 171 ? 10.396 -17.531 -1.046 1.00 51.50 171 PRO A N 1
ATOM 1315 C CA . PRO A 1 171 ? 9.718 -17.434 0.236 1.00 51.50 171 PRO A CA 1
ATOM 1316 C C . PRO A 1 171 ? 9.608 -15.963 0.626 1.00 51.50 171 PRO A C 1
ATOM 1318 O O . PRO A 1 171 ? 10.619 -15.257 0.660 1.00 51.50 171 PRO A O 1
ATOM 1321 N N . LEU A 1 172 ? 8.384 -15.499 0.898 1.00 53.22 172 LEU A N 1
ATOM 1322 C CA . LEU A 1 172 ? 8.162 -14.127 1.340 1.00 53.22 172 LEU A CA 1
ATOM 1323 C C . LEU A 1 172 ? 9.085 -13.847 2.537 1.00 53.22 172 LEU A C 1
ATOM 1325 O O . LEU A 1 172 ? 9.120 -14.653 3.477 1.00 53.22 172 LEU A O 1
ATOM 1329 N N . PRO A 1 173 ? 9.856 -12.746 2.517 1.00 54.78 173 PRO A N 1
ATOM 1330 C CA . PRO A 1 173 ? 10.729 -12.406 3.628 1.00 54.78 173 PRO A CA 1
ATOM 1331 C C . PRO A 1 173 ? 9.898 -12.342 4.912 1.00 54.78 173 PRO A C 1
ATOM 1333 O O . PRO A 1 173 ? 8.836 -11.722 4.944 1.00 54.78 173 PRO A O 1
ATOM 1336 N N . ARG A 1 174 ? 10.362 -13.020 5.972 1.00 47.62 174 ARG A N 1
ATOM 1337 C CA . ARG A 1 174 ? 9.677 -13.039 7.271 1.00 47.62 174 ARG A CA 1
ATOM 1338 C C . ARG A 1 174 ? 9.426 -11.598 7.738 1.00 47.62 174 ARG A C 1
ATOM 1340 O O . ARG A 1 174 ? 10.374 -10.844 7.954 1.00 47.62 174 ARG A O 1
ATOM 1347 N N . LEU A 1 175 ? 8.147 -11.262 7.913 1.00 51.50 175 LEU A N 1
ATOM 1348 C CA . LEU A 1 175 ? 7.558 -9.949 8.230 1.00 51.50 175 LEU A CA 1
ATOM 1349 C C . LEU A 1 175 ? 8.043 -9.272 9.530 1.00 51.50 175 LEU A C 1
ATOM 1351 O O . LEU A 1 175 ? 7.602 -8.175 9.847 1.00 51.50 175 LEU A O 1
ATOM 1355 N N . ASN A 1 176 ? 9.018 -9.833 10.251 1.00 49.88 176 ASN A N 1
ATOM 1356 C CA . ASN A 1 176 ? 9.496 -9.314 11.541 1.00 49.88 176 ASN A CA 1
ATOM 1357 C C . ASN A 1 176 ? 10.065 -7.876 11.497 1.00 49.88 176 ASN A C 1
ATOM 1359 O O . ASN A 1 176 ? 10.368 -7.320 12.544 1.00 49.88 176 ASN A O 1
ATOM 1363 N N . ARG A 1 177 ? 10.222 -7.266 10.312 1.00 53.28 177 ARG A N 1
ATOM 1364 C CA . ARG A 1 177 ? 10.730 -5.894 10.121 1.00 53.28 177 ARG A CA 1
ATOM 1365 C C . ARG A 1 177 ? 9.673 -4.890 9.643 1.00 53.28 177 ARG A C 1
ATOM 1367 O O . ARG A 1 177 ? 9.967 -3.697 9.631 1.00 53.28 177 ARG A O 1
ATOM 1374 N N . ALA A 1 178 ? 8.486 -5.347 9.231 1.00 52.53 178 ALA A N 1
ATOM 1375 C CA . ALA A 1 178 ? 7.382 -4.467 8.840 1.00 52.53 178 ALA A CA 1
ATOM 1376 C C . ALA A 1 178 ? 6.862 -3.694 10.061 1.00 52.53 178 ALA A C 1
ATOM 1378 O O . ALA A 1 178 ? 6.689 -2.478 9.987 1.00 52.53 178 ALA A O 1
ATOM 1379 N N . GLY A 1 179 ? 6.791 -4.363 11.219 1.00 57.66 179 GLY A N 1
ATOM 1380 C CA . GLY A 1 179 ? 6.348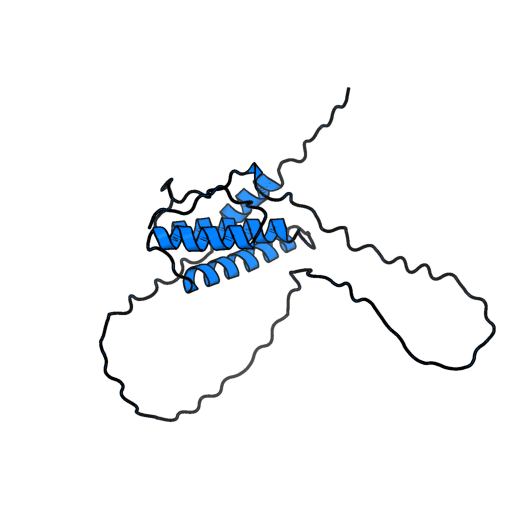 -3.791 12.492 1.00 57.66 179 GLY A CA 1
ATOM 1381 C C . GLY A 1 179 ? 7.073 -2.514 12.938 1.00 57.66 179 GLY A C 1
ATOM 1382 O O . GLY A 1 179 ? 6.424 -1.623 13.476 1.00 57.66 179 GLY A O 1
ATOM 1383 N N . ASP A 1 180 ? 8.379 -2.358 12.687 1.00 64.50 180 ASP A N 1
ATOM 1384 C CA . ASP A 1 180 ? 9.118 -1.152 13.109 1.00 64.50 180 ASP A CA 1
ATOM 1385 C C . ASP A 1 180 ? 8.791 0.077 12.251 1.00 64.50 180 ASP A C 1
ATOM 1387 O O . ASP A 1 180 ? 8.674 1.190 12.768 1.00 64.50 180 ASP A O 1
ATOM 1391 N N . ARG A 1 181 ? 8.594 -0.110 10.941 1.00 62.97 181 ARG A N 1
ATOM 1392 C CA . ARG A 1 181 ? 8.180 0.975 10.034 1.00 62.97 181 ARG A CA 1
ATOM 1393 C C . ARG A 1 181 ? 6.716 1.319 10.211 1.00 62.97 181 ARG A C 1
ATOM 1395 O O . ARG A 1 181 ? 6.363 2.493 10.236 1.00 62.97 181 ARG A O 1
ATOM 1402 N N . LEU A 1 182 ? 5.892 0.296 10.405 1.00 62.03 182 LEU A N 1
ATOM 1403 C CA . LEU A 1 182 ? 4.501 0.439 10.795 1.00 62.03 182 LEU A CA 1
ATOM 1404 C C . LEU A 1 182 ? 4.366 1.251 12.078 1.00 62.03 182 LEU A C 1
ATOM 1406 O O . LEU A 1 182 ? 3.611 2.220 12.108 1.00 62.03 182 LEU A O 1
ATOM 1410 N N . ARG A 1 183 ? 5.179 0.932 13.089 1.00 64.38 183 ARG A N 1
ATOM 1411 C CA . ARG A 1 183 ? 5.291 1.717 14.316 1.00 64.38 183 ARG A CA 1
ATOM 1412 C C . ARG A 1 183 ? 5.714 3.154 14.011 1.00 64.38 183 ARG A C 1
ATOM 1414 O O . ARG A 1 183 ? 5.013 4.054 14.440 1.00 64.38 183 ARG A O 1
ATOM 1421 N N . ALA A 1 184 ? 6.771 3.398 13.235 1.00 69.00 184 ALA A N 1
ATOM 1422 C CA . ALA A 1 184 ? 7.238 4.758 12.930 1.00 69.00 184 ALA A CA 1
ATOM 1423 C C . ALA A 1 184 ? 6.220 5.612 12.143 1.00 69.00 184 ALA A C 1
ATOM 1425 O O . ALA A 1 184 ? 5.972 6.763 12.498 1.00 69.00 184 ALA A O 1
ATOM 1426 N N . ALA A 1 185 ? 5.598 5.060 11.097 1.00 64.06 185 ALA A N 1
ATOM 1427 C CA . ALA A 1 185 ? 4.589 5.752 10.293 1.00 64.06 185 ALA A CA 1
ATOM 1428 C C . ALA A 1 185 ? 3.312 6.040 11.095 1.00 64.06 185 ALA A C 1
ATOM 1430 O O . ALA A 1 185 ? 2.659 7.067 10.883 1.00 64.06 185 ALA A O 1
ATOM 1431 N N . TRP A 1 186 ? 2.969 5.136 12.014 1.00 66.00 186 TRP A N 1
ATOM 1432 C CA . TRP A 1 186 ? 1.874 5.302 12.957 1.00 66.00 186 TRP A CA 1
ATOM 1433 C C . TRP A 1 186 ? 2.204 6.343 14.035 1.00 66.00 186 TRP A C 1
ATOM 1435 O O . TRP A 1 186 ? 1.408 7.251 14.243 1.00 66.00 186 TRP A O 1
ATOM 1445 N N . GLU A 1 187 ? 3.384 6.291 14.661 1.00 70.06 187 GLU A N 1
ATOM 1446 C CA . GLU A 1 187 ? 3.856 7.315 15.608 1.00 70.06 187 GLU A CA 1
ATOM 1447 C C . GLU A 1 187 ? 3.861 8.704 14.962 1.00 70.06 187 GLU A C 1
ATOM 1449 O O . GLU A 1 187 ? 3.333 9.647 15.535 1.00 70.06 187 GLU A O 1
ATOM 1454 N N . ALA A 1 188 ? 4.354 8.843 13.729 1.00 68.25 188 ALA A N 1
ATOM 1455 C CA . ALA A 1 188 ? 4.346 10.121 13.015 1.00 68.25 188 ALA A CA 1
ATOM 1456 C C . ALA A 1 188 ? 2.927 10.656 12.735 1.00 68.25 188 ALA A C 1
ATOM 1458 O O . ALA A 1 188 ? 2.729 11.869 12.660 1.00 68.25 188 ALA A O 1
ATOM 1459 N N . ALA A 1 189 ? 1.935 9.771 12.582 1.00 63.28 189 ALA A N 1
ATOM 1460 C CA . ALA A 1 189 ? 0.535 10.164 12.426 1.00 63.28 189 ALA A CA 1
ATOM 1461 C C . ALA A 1 189 ? -0.096 10.646 13.747 1.00 63.28 189 ALA A C 1
ATOM 1463 O O . ALA A 1 189 ? -1.023 11.452 13.710 1.00 63.28 189 ALA A O 1
ATOM 1464 N N . TRP A 1 190 ? 0.413 10.177 14.891 1.00 61.28 190 TRP A N 1
ATOM 1465 C CA . TRP A 1 190 ? -0.122 10.449 16.229 1.00 61.28 190 TRP A CA 1
ATOM 1466 C C . TRP A 1 190 ? 0.670 11.487 17.037 1.00 61.28 190 TRP A C 1
ATOM 1468 O O . TRP A 1 190 ? 0.103 12.128 17.915 1.00 61.28 190 TRP A O 1
ATOM 1478 N N . ALA A 1 191 ? 1.944 11.725 16.718 1.00 61.72 191 ALA A N 1
ATOM 1479 C CA . ALA A 1 191 ? 2.832 12.654 17.422 1.00 61.72 191 ALA A CA 1
ATOM 1480 C C . ALA A 1 191 ? 2.517 14.148 17.192 1.00 61.72 191 ALA A C 1
ATOM 1482 O O . ALA A 1 191 ? 3.314 15.004 17.566 1.00 61.72 191 ALA A O 1
ATOM 1483 N N . LYS A 1 192 ? 1.362 14.494 16.606 1.00 51.59 192 LYS A N 1
ATOM 1484 C CA . LYS A 1 192 ? 0.874 15.880 16.537 1.00 51.59 192 LYS A CA 1
ATOM 1485 C C . LYS A 1 192 ? -0.386 16.110 17.386 1.00 51.59 192 LYS A C 1
ATOM 1487 O O . LYS A 1 192 ? -1.448 16.365 16.816 1.00 51.59 192 LYS A O 1
ATOM 1492 N N . PRO A 1 193 ? -0.299 16.118 18.725 1.00 48.84 193 PRO A N 1
ATOM 1493 C CA . PRO A 1 193 ? -1.234 16.846 19.561 1.00 48.84 193 PRO A CA 1
ATOM 1494 C C . PRO A 1 193 ? -0.603 18.190 19.949 1.00 48.84 193 PRO A C 1
ATOM 1496 O O . PRO A 1 193 ? -0.228 18.388 21.090 1.00 48.84 193 PRO A O 1
ATOM 1499 N N . ASP A 1 194 ? -0.441 19.107 18.997 1.00 44.69 194 ASP A N 1
ATOM 1500 C CA . ASP A 1 194 ? -0.162 20.508 19.337 1.00 44.69 194 ASP A CA 1
ATOM 1501 C C . ASP A 1 194 ? -0.714 21.429 18.250 1.00 44.69 194 ASP A C 1
ATOM 1503 O O . ASP A 1 194 ? -0.030 22.214 17.598 1.00 44.69 194 ASP A O 1
ATOM 1507 N N . ILE A 1 195 ? -2.026 21.323 18.048 1.00 47.62 195 ILE A N 1
ATOM 1508 C CA . ILE A 1 195 ? -2.789 22.500 17.653 1.00 47.62 195 ILE A CA 1
ATOM 1509 C C . ILE A 1 195 ? -3.073 23.245 18.960 1.00 47.62 195 ILE A C 1
ATOM 1511 O O . ILE A 1 195 ? -4.172 23.198 19.507 1.00 47.62 195 ILE A O 1
ATOM 1515 N N . ASN A 1 196 ? -2.044 23.915 19.481 1.00 42.34 196 ASN A N 1
ATOM 1516 C CA . ASN A 1 196 ? -2.237 25.068 20.343 1.00 42.34 196 ASN A CA 1
ATOM 1517 C C . ASN A 1 196 ? -2.857 26.162 19.459 1.00 42.34 196 ASN A C 1
ATOM 1519 O O . ASN A 1 196 ? -2.170 27.011 18.893 1.00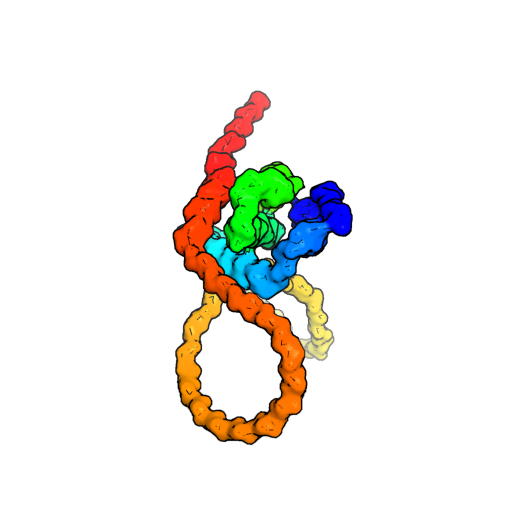 42.34 196 ASN A O 1
ATOM 1523 N N . LEU A 1 197 ? -4.180 26.093 19.280 1.00 38.97 197 LEU A N 1
ATOM 1524 C CA . LEU A 1 197 ? -4.993 27.224 18.847 1.00 38.97 197 LEU A CA 1
ATOM 1525 C C . LEU A 1 197 ? -4.965 28.252 19.983 1.00 38.97 197 LEU A C 1
ATOM 1527 O O . LEU A 1 197 ? -5.918 28.389 20.745 1.00 38.97 197 LEU A O 1
ATOM 1531 N N . HIS A 1 198 ? -3.861 28.988 20.099 1.00 47.91 198 HIS A N 1
ATOM 1532 C CA . HIS A 1 198 ? -3.941 30.341 20.622 1.00 47.91 198 HIS A CA 1
ATOM 1533 C C . HIS A 1 198 ? -4.657 31.180 19.563 1.00 47.91 198 HIS A C 1
ATOM 1535 O O . HIS A 1 198 ? -4.053 31.715 18.636 1.00 47.91 198 HIS A O 1
ATOM 1541 N N . LEU A 1 199 ? -5.984 31.202 19.680 1.00 39.31 199 LEU A N 1
ATOM 1542 C CA . LEU A 1 199 ? -6.807 32.270 19.137 1.00 39.31 199 LEU A CA 1
ATOM 1543 C C . LEU A 1 199 ? -6.439 33.567 19.882 1.00 39.31 199 LEU A C 1
ATOM 1545 O O . LEU A 1 199 ? -6.450 33.542 21.116 1.00 39.31 199 LEU A O 1
ATOM 1549 N N . PRO A 1 200 ? -6.076 34.652 19.175 1.00 59.78 200 PRO A N 1
ATOM 1550 C CA . PRO A 1 200 ? -6.084 35.991 19.754 1.00 59.78 200 PRO A CA 1
ATOM 1551 C C . PRO A 1 200 ? -7.511 36.459 20.068 1.00 59.78 200 PRO A C 1
ATOM 1553 O O . PRO A 1 200 ? -8.457 36.008 19.376 1.00 59.78 200 PRO A O 1
#

pLDDT: mean 70.11, std 21.9, range [31.61, 97.31]

Organism: NCBI:txid694270

Radius of gyration: 25.36 Å; Cα contacts (8 Å, |Δi|>4): 99; chains: 1; bounding box: 71×79×58 Å

Sequence (200 aa):
MSPPSANIEPRNRALRQRFIVEFFKSHSRWNLQQWVALRKAVKVELCAMVDTRGHQAVGALYFEYQADHIAWEDYVKALGLAGDKDFDWPWAPEARPRMEQPPASGTERTGVQSTSPIPAPEPSKTSGPAQSTKDSICAPGNHGAESSKSVMTAGLNKPEDTGKPVEPVAPLPRLNRAGDRLRAAWEAAWAKPDINLHLP

Solvent-accessible surface area (backbone atoms only — not comparable to full-atom values): 13598 Å² total; per-residue (Å²): 107,80,68,68,80,71,92,58,64,66,67,42,61,68,57,42,53,49,49,53,53,48,41,32,46,39,69,76,66,66,50,69,69,61,50,54,53,44,34,51,51,42,45,54,53,50,48,54,53,38,51,77,70,73,42,85,60,65,27,66,62,30,53,54,47,49,28,51,54,53,28,47,55,54,50,37,42,75,71,71,43,69,88,43,73,89,68,49,80,80,64,61,81,84,56,55,56,69,83,43,66,59,76,74,78,70,80,80,74,76,75,81,76,82,83,85,90,88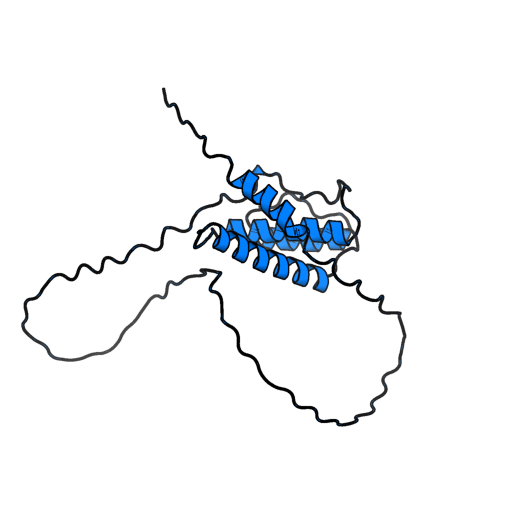,82,86,87,86,83,87,84,81,87,84,78,92,79,85,82,84,92,79,80,82,78,92,82,78,89,82,82,90,79,90,84,88,84,89,84,90,79,94,75,87,75,88,82,81,80,66,84,76,74,79,78,70,79,75,77,78,65,85,64,54,60,61,53,52,46,50,60,49,47,67,72,61,74,70,87,71,84,77,76,78,73,131

Foldseek 3Di:
DDQDDPPDQLLPLVVVVVNLQRRCVVVVNDDPVLLVVLLVVLLVLLLVVCVVVVHQAWDPSLSSSVSSQLSLQLSCVQVVNPPPPSSPDSDDPVSRDATDRDPPPDPPPPVPDDDDDDDDDDDDDDDDDDDDDDDGDDDDDDDDDDDDDDDDDDDDDDDDDPDDDPPPPPPRPPCPPSNVVVVVVVCVSVVPPPPPPPDD